Protein AF-0000000083136291 (afdb_homodimer)

Solvent-accessible surface area (backbone atoms only — not comparable to full-atom values): 19336 Å² total; per-residue (Å²): 135,61,45,26,33,31,38,48,99,86,67,44,69,70,80,49,70,39,42,52,67,55,24,26,60,70,43,44,40,28,47,26,18,33,36,42,35,36,46,80,54,96,92,35,55,30,31,40,26,22,22,28,13,71,84,40,89,73,65,44,58,15,29,28,58,41,30,64,44,70,32,45,53,90,56,53,59,66,59,39,39,44,49,37,33,31,59,44,37,53,41,86,66,55,77,88,55,48,41,81,49,48,71,39,75,43,80,47,45,49,72,54,95,90,37,62,38,21,45,28,36,41,33,40,33,27,39,33,65,62,95,75,64,81,87,72,50,44,57,30,59,84,54,31,64,48,72,48,78,39,51,43,64,61,53,48,49,50,39,44,48,33,64,64,43,41,65,47,58,65,55,55,53,52,38,52,52,50,39,51,64,71,74,101,134,60,43,26,32,32,38,47,98,86,66,43,68,70,81,49,70,40,43,52,66,54,25,26,59,69,42,43,41,27,48,27,18,34,36,42,36,34,47,78,54,95,92,36,54,29,32,39,26,22,22,28,14,70,84,40,90,72,64,45,59,14,27,29,58,40,31,64,43,72,32,45,52,90,58,53,59,67,59,39,39,44,49,37,33,30,60,44,36,52,41,85,68,55,77,88,54,48,41,82,49,48,70,40,76,44,79,50,46,48,72,54,95,89,36,64,38,22,45,30,35,40,34,39,33,28,38,32,65,63,94,75,64,80,89,72,50,44,59,30,58,87,56,31,65,46,72,47,78,39,52,42,65,61,53,48,49,51,38,44,48,33,65,63,43,41,65,47,57,66,56,56,52,52,37,50,52,49,38,51,65,72,74,100

Radius of gyration: 23.15 Å; Cα contacts (8 Å, |Δi|>4): 803; chains: 2; bounding box: 46×63×49 Å

Structure (mmCIF, N/CA/C/O backbone):
data_AF-0000000083136291-model_v1
#
loop_
_entity.id
_entity.type
_entity.pdbx_description
1 polymer 'Putative Nudix hydrolase YfcD'
#
loop_
_atom_site.group_PDB
_atom_site.id
_atom_site.type_symbol
_atom_site.label_atom_id
_atom_site.label_alt_id
_atom_site.label_comp_id
_atom_site.label_asym_id
_atom_site.label_entity_id
_atom_site.label_seq_id
_atom_site.pdbx_PDB_ins_code
_atom_site.Cartn_x
_atom_site.Cartn_y
_atom_site.Cartn_z
_atom_site.occupancy
_atom_site.B_iso_or_equiv
_atom_site.auth_seq_id
_atom_site.auth_comp_id
_atom_site.auth_asym_id
_atom_site.auth_atom_id
_atom_site.pdbx_PDB_model_num
ATOM 1 N N . MET A 1 1 ? 13.406 27.328 -4.598 1 79.38 1 MET A N 1
ATOM 2 C CA . MET A 1 1 ? 14 26.031 -4.273 1 79.38 1 MET A CA 1
ATOM 3 C C . MET A 1 1 ? 13.812 25.703 -2.797 1 79.38 1 MET A C 1
ATOM 5 O O . MET A 1 1 ? 14.078 26.531 -1.93 1 79.38 1 MET A O 1
ATOM 9 N N . GLU A 1 2 ? 13.078 24.641 -2.457 1 92 2 GLU A N 1
ATOM 10 C CA . GLU A 1 2 ? 12.828 24.266 -1.067 1 92 2 GLU A CA 1
ATOM 11 C C . GLU A 1 2 ? 14.047 23.594 -0.444 1 92 2 GLU A C 1
ATOM 13 O O . GLU A 1 2 ? 14.68 22.75 -1.071 1 92 2 GLU A O 1
ATOM 18 N N . ILE A 1 3 ? 14.438 24.109 0.763 1 97.12 3 ILE A N 1
ATOM 19 C CA . ILE A 1 3 ? 15.555 23.562 1.534 1 97.12 3 ILE A CA 1
ATOM 20 C C . ILE A 1 3 ? 15.031 22.953 2.832 1 97.12 3 ILE A C 1
ATOM 22 O O . ILE A 1 3 ? 14.18 23.547 3.504 1 97.12 3 ILE A O 1
ATOM 26 N N . PHE A 1 4 ? 15.57 21.766 3.168 1 97.56 4 PHE A N 1
ATOM 27 C CA . PHE A 1 4 ? 15.133 21.047 4.355 1 97.56 4 PHE A CA 1
ATOM 28 C C . PHE A 1 4 ? 16.297 20.828 5.316 1 97.56 4 PHE A C 1
ATOM 30 O O . PHE A 1 4 ? 17.453 20.734 4.895 1 97.56 4 PHE A O 1
ATOM 37 N N . ASP A 1 5 ? 16.016 20.719 6.574 1 97.75 5 ASP A N 1
ATOM 38 C CA . ASP A 1 5 ? 16.984 20.219 7.531 1 97.75 5 ASP A CA 1
ATOM 39 C C . ASP A 1 5 ? 17.141 18.703 7.398 1 97.75 5 ASP A C 1
ATOM 41 O O . ASP A 1 5 ? 16.141 17.969 7.348 1 97.75 5 ASP A O 1
ATOM 45 N N . VAL A 1 6 ? 18.375 18.234 7.332 1 97.06 6 VAL A N 1
ATOM 46 C CA . VAL A 1 6 ? 18.641 16.812 7.504 1 97.06 6 VAL A CA 1
ATOM 47 C C . VAL A 1 6 ? 18.469 16.438 8.969 1 97.06 6 VAL A C 1
ATOM 49 O O . VAL A 1 6 ? 18.938 17.141 9.867 1 97.06 6 VAL A O 1
ATOM 52 N N . ILE A 1 7 ? 17.812 15.359 9.227 1 96.25 7 ILE A N 1
ATOM 53 C CA . ILE A 1 7 ? 17.547 15.055 10.625 1 96.25 7 ILE A CA 1
ATOM 54 C C . ILE A 1 7 ? 18.234 13.75 11.008 1 96.25 7 ILE A C 1
ATOM 56 O O . ILE A 1 7 ? 18.578 12.938 10.141 1 96.25 7 ILE A O 1
ATOM 60 N N . ASP A 1 8 ? 18.438 13.555 12.32 1 92.94 8 ASP A N 1
ATOM 61 C CA . ASP A 1 8 ? 19 12.312 12.828 1 92.94 8 ASP A CA 1
ATOM 62 C C . ASP A 1 8 ? 17.906 11.305 13.172 1 92.94 8 ASP A C 1
ATOM 64 O O . ASP A 1 8 ? 16.734 11.523 12.859 1 92.94 8 ASP A O 1
ATOM 68 N N . LYS A 1 9 ? 18.266 10.203 13.773 1 86.88 9 LYS A N 1
ATOM 69 C CA . LYS A 1 9 ? 17.344 9.094 14.031 1 86.88 9 LYS A CA 1
ATOM 70 C C . LYS A 1 9 ? 16.266 9.5 15.023 1 86.88 9 LYS A C 1
ATOM 72 O O . LYS A 1 9 ? 15.188 8.891 15.062 1 86.88 9 LYS A O 1
ATOM 77 N N . ASP A 1 10 ? 16.547 10.586 15.789 1 84.88 10 ASP A N 1
ATOM 78 C CA . ASP A 1 10 ? 15.594 11.055 16.797 1 84.88 10 ASP A CA 1
ATOM 79 C C . ASP A 1 10 ? 14.734 12.195 16.25 1 84.88 10 ASP A C 1
ATOM 81 O O . ASP A 1 10 ? 13.898 12.75 16.969 1 84.88 10 ASP A O 1
ATOM 85 N N . GLY A 1 11 ? 14.953 12.602 15.023 1 90.81 11 GLY A N 1
ATOM 86 C CA . GLY A 1 11 ? 14.148 13.633 14.391 1 90.81 11 GLY A CA 1
ATOM 87 C C . GLY A 1 11 ? 14.688 15.031 14.594 1 90.81 11 GLY A C 1
ATOM 88 O O . GLY A 1 11 ? 14.039 16.016 14.242 1 90.81 11 GLY A O 1
ATOM 89 N N . ASN A 1 12 ? 15.844 15.086 15.117 1 94.31 12 ASN A N 1
ATOM 90 C CA . ASN A 1 12 ? 16.453 16.391 15.367 1 94.31 12 ASN A CA 1
ATOM 91 C C . ASN A 1 12 ? 17.328 16.828 14.195 1 94.31 12 ASN A C 1
ATOM 93 O O . ASN A 1 12 ? 18.047 16.016 13.609 1 94.31 12 ASN A O 1
ATOM 97 N N . PRO A 1 13 ? 17.25 18.141 13.898 1 96.5 13 PRO A N 1
ATOM 98 C CA . PRO A 1 13 ? 18.156 18.625 12.859 1 96.5 13 PRO A CA 1
ATOM 99 C C . PRO A 1 13 ? 19.641 18.391 13.203 1 96.5 13 PRO A C 1
ATOM 101 O O . PRO A 1 13 ? 20.047 18.578 14.344 1 96.5 13 PRO A O 1
ATOM 104 N N . THR A 1 14 ? 20.438 18.016 12.258 1 96.62 14 THR A N 1
ATOM 105 C CA . THR A 1 14 ? 21.844 17.719 12.445 1 96.62 14 THR A CA 1
ATOM 106 C C . THR A 1 14 ? 22.703 18.984 12.25 1 96.62 14 THR A C 1
ATOM 108 O O . THR A 1 14 ? 23.875 19 12.617 1 96.62 14 THR A O 1
ATOM 111 N N . GLY A 1 15 ? 22.109 19.953 11.68 1 96.62 15 GLY A N 1
ATOM 112 C CA . GLY A 1 15 ? 22.844 21.125 11.258 1 96.62 15 GLY A CA 1
ATOM 113 C C . GLY A 1 15 ? 23.094 21.188 9.766 1 96.62 15 GLY A C 1
ATOM 114 O O . GLY A 1 15 ? 23.406 22.234 9.219 1 96.62 15 GLY A O 1
ATOM 115 N N . GLU A 1 16 ? 22.969 20.094 9.062 1 97.5 16 GLU A N 1
ATOM 116 C CA . GLU A 1 16 ? 23.078 20.016 7.609 1 97.5 16 GLU A CA 1
ATOM 117 C C . GLU A 1 16 ? 21.734 20.266 6.93 1 97.5 16 GLU A C 1
ATOM 119 O O . GLU A 1 16 ? 20.688 20.016 7.52 1 97.5 16 GLU A O 1
ATOM 124 N N . THR A 1 17 ? 21.812 20.828 5.75 1 97.69 17 THR A N 1
ATOM 125 C CA . THR A 1 17 ? 20.609 21.078 4.961 1 97.69 17 THR A CA 1
ATOM 126 C C . THR A 1 17 ? 20.719 20.391 3.598 1 97.69 17 THR A C 1
ATOM 128 O O . THR A 1 17 ? 21.797 19.953 3.201 1 97.69 17 THR A O 1
ATOM 131 N N . VAL A 1 18 ? 19.594 20.234 2.967 1 97.25 18 VAL A N 1
ATOM 132 C CA . VAL A 1 18 ? 19.516 19.562 1.669 1 97.25 18 VAL A CA 1
ATOM 133 C C . VAL A 1 18 ? 18.375 20.172 0.85 1 97.25 18 VAL A C 1
ATOM 135 O O . VAL A 1 18 ? 17.375 20.625 1.409 1 97.25 18 VAL A O 1
ATOM 138 N N . THR A 1 19 ? 18.594 20.203 -0.451 1 96.62 19 THR A N 1
ATOM 139 C CA . THR A 1 19 ? 17.5 20.641 -1.305 1 96.62 19 THR A CA 1
ATOM 140 C C . THR A 1 19 ? 16.406 19.578 -1.376 1 96.62 19 THR A C 1
ATOM 142 O O . THR A 1 19 ? 16.656 18.406 -1.119 1 96.62 19 THR A O 1
ATOM 145 N N . ARG A 1 20 ? 15.188 20.016 -1.684 1 93.75 20 ARG A N 1
ATOM 146 C CA . ARG A 1 20 ? 14.07 19.094 -1.881 1 93.75 20 ARG A CA 1
ATOM 147 C C . ARG A 1 20 ? 14.43 18.016 -2.891 1 93.75 20 ARG A C 1
ATOM 149 O O . ARG A 1 20 ? 14.195 16.828 -2.646 1 93.75 20 ARG A O 1
ATOM 156 N N . GLU A 1 21 ? 14.977 18.391 -3.965 1 91.81 21 GLU A N 1
ATOM 157 C CA . GLU A 1 21 ? 15.336 17.453 -5.027 1 91.81 21 GLU A CA 1
ATOM 158 C C . GLU A 1 21 ? 16.344 16.406 -4.527 1 91.81 21 GLU A C 1
ATOM 160 O O . GLU A 1 21 ? 16.156 15.211 -4.75 1 91.81 21 GLU A O 1
ATOM 165 N N . GLN A 1 22 ? 17.344 16.875 -3.867 1 93.25 22 GLN A N 1
ATOM 166 C CA . GLN A 1 22 ? 18.359 15.969 -3.357 1 93.25 22 GLN A CA 1
ATOM 167 C C . GLN A 1 22 ? 17.797 15.039 -2.283 1 93.25 22 GLN A C 1
ATOM 169 O O . GLN A 1 22 ? 18.156 13.859 -2.225 1 93.25 22 GLN A O 1
ATOM 174 N N . ALA A 1 23 ? 16.984 15.633 -1.391 1 93.81 23 ALA A N 1
ATOM 175 C CA . ALA A 1 23 ? 16.375 14.828 -0.339 1 93.81 23 ALA A CA 1
ATOM 176 C C . ALA A 1 23 ? 15.625 13.633 -0.928 1 93.81 23 ALA A C 1
ATOM 178 O O . ALA A 1 23 ? 15.789 12.5 -0.471 1 93.81 23 ALA A O 1
ATOM 179 N N . HIS A 1 24 ? 14.859 13.828 -2.027 1 89.88 24 HIS A N 1
ATOM 180 C CA . HIS A 1 24 ? 13.992 12.797 -2.59 1 89.88 24 HIS A CA 1
ATOM 181 C C . HIS A 1 24 ? 14.758 11.898 -3.551 1 89.88 24 HIS A C 1
ATOM 183 O O . HIS A 1 24 ? 14.383 10.734 -3.756 1 89.88 24 HIS A O 1
ATOM 189 N N . THR A 1 25 ? 15.852 12.352 -4.121 1 86 25 THR A N 1
ATOM 190 C CA . THR A 1 25 ? 16.688 11.531 -4.992 1 86 25 THR A CA 1
ATOM 191 C C . THR A 1 25 ? 17.547 10.578 -4.172 1 86 25 THR A C 1
ATOM 193 O O . THR A 1 25 ? 17.719 9.414 -4.539 1 86 25 THR A O 1
ATOM 196 N N . GLU A 1 26 ? 18.031 11.062 -3.035 1 86.25 26 GLU A N 1
ATOM 197 C CA . GLU A 1 26 ? 19 10.305 -2.264 1 86.25 26 GLU A CA 1
ATOM 198 C C . GLU A 1 26 ? 18.375 9.672 -1.028 1 86.25 26 GLU A C 1
ATOM 200 O O . GLU A 1 26 ? 19.016 8.906 -0.314 1 86.25 26 GLU A O 1
ATOM 205 N N . GLY A 1 27 ? 17.188 10.023 -0.761 1 88.44 27 GLY A N 1
ATOM 206 C CA . GLY A 1 27 ? 16.5 9.453 0.389 1 88.44 27 GLY A CA 1
ATOM 207 C C . GLY A 1 27 ? 17 10 1.712 1 88.44 27 GLY A C 1
ATOM 208 O O . GLY A 1 27 ? 17.25 9.242 2.646 1 88.44 27 GLY A O 1
ATOM 209 N N . ILE A 1 28 ? 17.156 11.266 1.771 1 91.56 28 ILE A N 1
ATOM 210 C CA . ILE A 1 28 ? 17.672 11.898 2.982 1 91.56 28 ILE A CA 1
ATOM 211 C C . ILE A 1 28 ? 16.5 12.25 3.904 1 91.56 28 ILE A C 1
ATOM 213 O O . ILE A 1 28 ? 15.57 12.953 3.5 1 91.56 28 ILE A O 1
ATOM 217 N N . PRO A 1 29 ? 16.578 11.781 5.09 1 93.81 29 PRO A N 1
ATOM 218 C CA . PRO A 1 29 ? 15.477 12.016 6.02 1 93.81 29 PRO A CA 1
ATOM 219 C C . PRO A 1 29 ? 15.281 13.492 6.336 1 93.81 29 PRO A C 1
ATOM 221 O O . PRO A 1 29 ? 16.25 14.227 6.527 1 93.81 29 PRO A O 1
ATOM 224 N N . HIS A 1 30 ? 14.016 13.914 6.352 1 97.19 30 HIS A N 1
ATOM 225 C CA . HIS A 1 30 ? 13.617 15.281 6.672 1 97.19 30 HIS A CA 1
ATOM 226 C C . HIS A 1 30 ? 12.258 15.32 7.352 1 97.19 30 HIS A C 1
ATOM 228 O O . HIS A 1 30 ? 11.617 14.273 7.523 1 97.19 30 HIS A O 1
ATOM 234 N N . ARG A 1 31 ? 11.836 16.531 7.738 1 97.62 31 ARG A N 1
ATOM 235 C CA . ARG A 1 31 ? 10.648 16.625 8.57 1 97.62 31 ARG A CA 1
ATOM 236 C C . ARG A 1 31 ? 9.461 17.156 7.77 1 97.62 31 ARG A C 1
ATOM 238 O O . ARG A 1 31 ? 9.633 17.953 6.852 1 97.62 31 ARG A O 1
ATOM 245 N N . THR A 1 32 ? 8.297 16.688 8.117 1 97.62 32 THR A N 1
ATOM 246 C CA . THR A 1 32 ? 7.031 17.203 7.602 1 97.62 32 THR A CA 1
ATOM 247 C C . THR A 1 32 ? 6.051 17.469 8.742 1 97.62 32 THR A C 1
ATOM 249 O O . THR A 1 32 ? 6.207 16.922 9.836 1 97.62 32 THR A O 1
ATOM 252 N N . ALA A 1 33 ? 5.16 18.344 8.508 1 98.12 33 ALA A N 1
ATOM 253 C CA . ALA A 1 33 ? 4.047 18.609 9.422 1 98.12 33 ALA A CA 1
ATOM 254 C C . ALA A 1 33 ? 2.734 18.078 8.852 1 98.12 33 ALA A C 1
ATOM 256 O O . ALA A 1 33 ? 2.402 18.328 7.695 1 98.12 33 ALA A O 1
ATOM 257 N N . HIS A 1 34 ? 2.035 17.281 9.617 1 98.62 34 HIS A N 1
ATOM 258 C CA . HIS A 1 34 ? 0.735 16.719 9.273 1 98.62 34 HIS A CA 1
ATOM 259 C C . HIS A 1 34 ? -0.349 17.203 10.227 1 98.62 34 HIS A C 1
ATOM 261 O O . HIS A 1 34 ? -0.297 16.922 11.43 1 98.62 34 HIS A O 1
ATOM 267 N N . ILE A 1 35 ? -1.277 17.922 9.719 1 98.75 35 ILE A N 1
ATOM 268 C CA . ILE A 1 35 ? -2.379 18.406 10.539 1 98.75 35 ILE A CA 1
ATOM 269 C C . ILE A 1 35 ? -3.633 17.578 10.273 1 98.75 35 ILE A C 1
ATOM 271 O O . ILE A 1 35 ? -4 17.359 9.117 1 98.75 35 ILE A O 1
ATOM 275 N N . TRP A 1 36 ? -4.211 17.078 11.258 1 98.75 36 TRP A N 1
ATOM 276 C CA . TRP A 1 36 ? -5.453 16.312 11.203 1 98.75 36 TRP A CA 1
ATOM 277 C C . TRP A 1 36 ? -6.613 17.109 11.789 1 98.75 36 TRP A C 1
ATOM 279 O O . TRP A 1 36 ? -6.598 17.453 12.977 1 98.75 36 TRP A O 1
ATOM 289 N N . ILE A 1 37 ? -7.598 17.453 10.984 1 98.69 37 ILE A N 1
ATOM 290 C CA . ILE A 1 37 ? -8.766 18.203 11.406 1 98.69 37 ILE A CA 1
ATOM 291 C C . ILE A 1 37 ? -9.883 17.25 11.82 1 98.69 37 ILE A C 1
ATOM 293 O O . ILE A 1 37 ? -10.352 16.438 11.016 1 98.69 37 ILE A O 1
ATOM 297 N N . LEU A 1 38 ? -10.289 17.375 13.039 1 98.44 38 LEU A N 1
ATOM 298 C CA . LEU A 1 38 ? -11.258 16.438 13.609 1 98.44 38 LEU A CA 1
ATOM 299 C C . LEU A 1 38 ? -12.508 17.172 14.07 1 98.44 38 LEU A C 1
ATOM 301 O O . LEU A 1 38 ? -12.453 18.359 14.406 1 98.44 38 LEU A O 1
ATOM 305 N N . ARG A 1 39 ? -13.602 16.453 14.047 1 97.69 39 ARG A N 1
ATOM 306 C CA . ARG A 1 39 ? -14.836 16.922 14.672 1 97.69 39 ARG A CA 1
ATOM 307 C C . ARG A 1 39 ? -15.625 15.75 15.258 1 97.69 39 ARG A C 1
ATOM 309 O O . ARG A 1 39 ? -15.406 14.594 14.883 1 97.69 39 ARG A O 1
ATOM 316 N N . GLU A 1 40 ? -16.406 16.109 16.203 1 95.88 40 GLU A N 1
ATOM 317 C CA . GLU A 1 40 ? -17.359 15.125 16.719 1 95.88 40 GLU A CA 1
ATOM 318 C C . GLU A 1 40 ? -18.75 15.328 16.125 1 95.88 40 GLU A C 1
ATOM 320 O O . GLU A 1 40 ? -19.266 16.453 16.109 1 95.88 40 GLU A O 1
ATOM 325 N N . LYS A 1 41 ? -19.297 14.258 15.555 1 93.81 41 LYS A N 1
ATOM 326 C CA . LYS A 1 41 ? -20.641 14.281 15 1 93.81 41 LYS A CA 1
ATOM 327 C C . LYS A 1 41 ? -21.375 12.984 15.305 1 93.81 41 LYS A C 1
ATOM 329 O O . LYS A 1 41 ? -20.906 11.898 14.977 1 93.81 41 LYS A O 1
ATOM 334 N N . GLU A 1 42 ? -22.562 13.125 15.977 1 93.62 42 GLU A N 1
ATOM 335 C CA . GLU A 1 42 ? -23.422 11.984 16.297 1 93.62 42 GLU A CA 1
ATOM 336 C C . GLU A 1 42 ? -22.641 10.906 17.047 1 93.62 42 GLU A C 1
ATOM 338 O O . GLU A 1 42 ? -22.734 9.719 16.703 1 93.62 42 GLU A O 1
ATOM 343 N N . GLY A 1 43 ? -21.781 11.359 17.922 1 92.75 43 GLY A N 1
ATOM 344 C CA . GLY A 1 43 ? -21.094 10.445 18.812 1 92.75 43 GLY A CA 1
ATOM 345 C C . GLY A 1 43 ? -19.891 9.781 18.172 1 92.75 43 GLY A C 1
ATOM 346 O O . GLY A 1 43 ? -19.297 8.875 18.75 1 92.75 43 GLY A O 1
ATOM 347 N N . ARG A 1 44 ? -19.547 10.203 16.969 1 94.75 44 ARG A N 1
ATOM 348 C CA . ARG A 1 44 ? -18.375 9.648 16.281 1 94.75 44 ARG A CA 1
ATOM 349 C C . ARG A 1 44 ? -17.375 10.742 15.93 1 94.75 44 ARG A C 1
ATOM 351 O O . ARG A 1 44 ? -17.75 11.898 15.711 1 94.75 44 ARG A O 1
ATOM 358 N N . VAL A 1 45 ? -16.172 10.359 15.977 1 97.56 45 VAL A N 1
ATOM 359 C CA . VAL A 1 45 ? -15.133 11.281 15.547 1 97.56 45 VAL A CA 1
ATOM 360 C C . VAL A 1 45 ? -14.969 11.203 14.023 1 97.56 45 VAL A C 1
ATOM 362 O O . VAL A 1 45 ? -14.844 10.109 13.469 1 97.56 45 VAL A O 1
ATOM 365 N N . GLN A 1 46 ? -15.07 12.344 13.422 1 97.88 46 GLN A N 1
ATOM 366 C CA . GLN A 1 46 ? -14.844 12.438 11.984 1 97.88 46 GLN A CA 1
ATOM 367 C C . GLN A 1 46 ? -13.555 13.203 11.68 1 97.88 46 GLN A C 1
ATOM 369 O O . GLN A 1 46 ? -13.125 14.047 12.469 1 97.88 46 GLN A O 1
ATOM 374 N N . VAL A 1 47 ? -12.945 12.875 10.609 1 98.38 47 VAL A N 1
ATOM 375 C CA . VAL A 1 47 ? -11.719 13.531 10.148 1 98.38 47 VAL A CA 1
ATOM 376 C C . VAL A 1 47 ? -11.945 14.141 8.766 1 98.38 47 VAL A C 1
ATOM 378 O O . VAL A 1 47 ? -12.594 13.531 7.914 1 98.38 47 VAL A O 1
ATOM 381 N N . LEU A 1 48 ? -11.516 15.359 8.617 1 98.44 48 LEU A N 1
ATOM 382 C CA . LEU A 1 48 ? -11.555 16.016 7.316 1 98.44 48 LEU A CA 1
ATOM 383 C C . LEU A 1 48 ? -10.328 15.648 6.484 1 98.44 48 LEU A C 1
ATOM 385 O O . LEU A 1 48 ? -9.203 16.016 6.836 1 98.44 48 LEU A O 1
ATOM 389 N N . LEU A 1 49 ? -10.539 14.93 5.418 1 98.06 49 LEU A N 1
ATOM 390 C CA . LEU A 1 49 ? -9.43 14.57 4.547 1 98.06 49 LEU A CA 1
ATOM 391 C C . LEU A 1 49 ? -9.453 15.383 3.26 1 98.06 49 LEU A C 1
ATOM 393 O O . LEU A 1 49 ? -10.523 15.828 2.826 1 98.06 49 LEU A O 1
ATOM 397 N N . GLN A 1 50 ? -8.297 15.641 2.787 1 97.62 50 GLN A N 1
ATOM 398 C CA . GLN A 1 50 ? -8.203 16.391 1.541 1 97.62 50 GLN A CA 1
ATOM 399 C C . GLN A 1 50 ? -8.008 15.453 0.349 1 97.62 50 GLN A C 1
ATOM 401 O O . GLN A 1 50 ? -7.262 14.477 0.434 1 97.62 50 GLN A O 1
ATOM 406 N N . LYS A 1 51 ? -8.758 15.688 -0.699 1 95.94 51 LYS A N 1
ATOM 407 C CA . LYS A 1 51 ? -8.562 14.992 -1.966 1 95.94 51 LYS A CA 1
ATOM 408 C C . LYS A 1 51 ? -7.453 15.641 -2.787 1 95.94 51 LYS A C 1
ATOM 410 O O . LYS A 1 51 ? -7.539 16.828 -3.115 1 95.94 51 LYS A O 1
ATOM 415 N N . ARG A 1 52 ? -6.398 14.906 -3.078 1 94.88 52 ARG A N 1
ATOM 416 C CA . ARG A 1 52 ? -5.273 15.422 -3.852 1 94.88 52 ARG A CA 1
ATOM 417 C C . ARG A 1 52 ? -5.707 15.789 -5.266 1 94.88 52 ARG A C 1
ATOM 419 O O . ARG A 1 52 ? -6.48 15.062 -5.895 1 94.88 52 ARG A O 1
ATOM 426 N N . ALA A 1 53 ? -5.18 16.906 -5.727 1 93.44 53 ALA A N 1
ATOM 427 C CA . ALA A 1 53 ? -5.48 17.328 -7.09 1 93.44 53 ALA A CA 1
ATOM 428 C C . ALA A 1 53 ? -5.008 16.281 -8.102 1 93.44 53 ALA A C 1
ATOM 430 O O . ALA A 1 53 ? -4.043 15.562 -7.852 1 93.44 53 ALA A O 1
ATOM 431 N N . MET A 1 54 ? -5.633 16.219 -9.258 1 90.19 54 MET A N 1
ATOM 432 C CA . MET A 1 54 ? -5.375 15.195 -10.273 1 90.19 54 MET A CA 1
ATOM 433 C C . MET A 1 54 ? -4.008 15.398 -10.914 1 90.19 54 MET A C 1
ATOM 435 O O . MET A 1 54 ? -3.43 14.461 -11.461 1 90.19 54 MET A O 1
ATOM 439 N N . ASN A 1 55 ? -3.471 16.547 -10.82 1 87.94 55 ASN A N 1
ATOM 440 C CA . ASN A 1 55 ? -2.205 16.859 -11.477 1 87.94 55 ASN A CA 1
ATOM 441 C C . ASN A 1 55 ? -1.013 16.516 -10.594 1 87.94 55 ASN A C 1
ATOM 443 O O . ASN A 1 55 ? 0.138 16.672 -11 1 87.94 55 ASN A O 1
ATOM 447 N N . LYS A 1 56 ? -1.299 16.078 -9.438 1 86.06 56 LYS A N 1
ATOM 448 C CA . LYS A 1 56 ? -0.212 15.672 -8.547 1 86.06 56 LYS A CA 1
ATOM 449 C C . LYS A 1 56 ? 0.484 14.422 -9.078 1 86.06 56 LYS A C 1
ATOM 451 O O . LYS A 1 56 ? -0.158 13.555 -9.672 1 86.06 56 LYS A O 1
ATOM 456 N N . ASP A 1 57 ? 1.74 14.32 -8.812 1 76 57 ASP A N 1
ATOM 457 C CA . ASP A 1 57 ? 2.523 13.18 -9.273 1 76 57 ASP A CA 1
ATOM 458 C C . ASP A 1 57 ? 2.203 11.93 -8.453 1 76 57 ASP A C 1
ATOM 460 O O . ASP A 1 57 ? 2.092 10.836 -9.008 1 76 57 ASP A O 1
ATOM 464 N N . SER A 1 58 ? 2.033 12.234 -7.203 1 76.56 58 SER A N 1
ATOM 465 C CA . SER A 1 58 ? 1.813 11.102 -6.312 1 76.56 58 SER A CA 1
ATOM 466 C C . SER A 1 58 ? 0.361 11.031 -5.855 1 76.56 58 SER A C 1
ATOM 468 O O . SER A 1 58 ? -0.184 12.016 -5.348 1 76.56 58 SER A O 1
ATOM 470 N N . PHE A 1 59 ? -0.33 9.93 -6.129 1 85.25 59 PHE A N 1
ATOM 471 C CA . PHE A 1 59 ? -1.648 9.555 -5.637 1 85.25 59 PHE A CA 1
ATOM 472 C C . PHE A 1 59 ? -2.693 10.586 -6.027 1 85.25 59 PHE A C 1
ATOM 474 O O . PHE A 1 59 ? -3.449 11.07 -5.18 1 85.25 59 PHE A O 1
ATOM 481 N N . PRO A 1 60 ? -2.734 10.945 -7.266 1 88.69 60 PRO A N 1
ATOM 482 C CA . PRO A 1 60 ? -3.74 11.914 -7.695 1 88.69 60 PRO A CA 1
ATOM 483 C C . PRO A 1 60 ? -5.168 11.445 -7.426 1 88.69 60 PRO A C 1
ATOM 485 O O . PRO A 1 60 ? -5.484 10.273 -7.625 1 88.69 60 PRO A O 1
ATOM 488 N N . GLY A 1 61 ? -5.98 12.305 -6.84 1 92.38 61 GLY A N 1
ATOM 489 C CA . GLY A 1 61 ? -7.398 12.023 -6.664 1 92.38 61 GLY A CA 1
ATOM 490 C C . GLY A 1 61 ? -7.695 11.219 -5.414 1 92.38 61 GLY A C 1
ATOM 491 O O . GLY A 1 61 ? -8.844 10.859 -5.156 1 92.38 61 GLY A O 1
ATOM 492 N N . MET A 1 62 ? -6.711 10.906 -4.66 1 93.25 62 MET A N 1
ATOM 493 C CA . MET A 1 62 ? -6.914 10.133 -3.438 1 93.25 62 MET A CA 1
ATOM 494 C C . MET A 1 62 ? -7.004 11.047 -2.221 1 93.25 62 MET A C 1
ATOM 496 O O . MET A 1 62 ? -6.508 12.172 -2.246 1 93.25 62 MET A O 1
ATOM 500 N N . PHE A 1 63 ? -7.629 10.539 -1.195 1 95.62 63 PHE A N 1
ATOM 501 C CA . PHE A 1 63 ? -7.77 11.297 0.042 1 95.62 63 PHE A CA 1
ATOM 502 C C . PHE A 1 63 ? -6.539 11.125 0.926 1 95.62 63 PHE A C 1
ATOM 504 O O . PHE A 1 63 ? -6.125 10 1.206 1 95.62 63 PHE A O 1
ATOM 511 N N . ASP A 1 64 ? -6.008 12.211 1.291 1 96.5 64 ASP A N 1
ATOM 512 C CA . ASP A 1 64 ? -4.816 12.305 2.131 1 96.5 64 ASP A CA 1
ATOM 513 C C . ASP A 1 64 ? -5.133 13 3.455 1 96.5 64 ASP A C 1
ATOM 515 O O . ASP A 1 64 ? -6.293 13.297 3.742 1 96.5 64 ASP A O 1
ATOM 519 N N . THR A 1 65 ? -4.074 13.117 4.324 1 96.94 65 THR A N 1
ATOM 520 C CA . THR A 1 65 ? -4.203 13.867 5.566 1 96.94 65 THR A CA 1
ATOM 521 C C . THR A 1 65 ? -4.859 15.219 5.32 1 96.94 65 THR A C 1
ATOM 523 O O . THR A 1 65 ? -4.805 15.75 4.207 1 96.94 65 THR A O 1
ATOM 526 N N . SER A 1 66 ? -5.461 15.805 6.348 1 98.19 66 SER A N 1
ATOM 527 C CA . SER A 1 66 ? -6.18 17.062 6.223 1 98.19 66 SER A CA 1
ATOM 528 C C . SER A 1 66 ? -5.309 18.141 5.582 1 98.19 66 SER A C 1
ATOM 530 O O . SER A 1 66 ? -5.762 18.875 4.699 1 98.19 66 SER A O 1
ATOM 532 N N . SER A 1 67 ? -4.18 18.266 6.016 1 97.81 67 SER A N 1
ATOM 533 C CA . SER A 1 67 ? -3.154 19.172 5.52 1 97.81 67 SER A CA 1
ATOM 534 C C . SER A 1 67 ? -1.757 18.703 5.898 1 97.81 67 SER A C 1
ATOM 536 O O . SER A 1 67 ? -1.545 18.203 7.008 1 97.81 67 SER A O 1
ATOM 538 N N . ALA A 1 68 ? -0.926 18.719 4.934 1 97.31 68 ALA A N 1
ATOM 539 C CA . ALA A 1 68 ? 0.447 18.312 5.223 1 97.31 68 ALA A CA 1
ATOM 540 C C . ALA A 1 68 ? 1.439 19.078 4.344 1 97.31 68 ALA A C 1
ATOM 542 O O . ALA A 1 68 ? 1.089 19.531 3.256 1 97.31 68 ALA A O 1
ATOM 543 N N . GLY A 1 69 ? 2.686 19.156 4.855 1 96.12 69 GLY A N 1
ATOM 544 C CA . GLY A 1 69 ? 3.736 19.797 4.07 1 96.12 69 GLY A CA 1
ATOM 545 C C . GLY A 1 69 ? 5.113 19.656 4.691 1 96.12 69 GLY A C 1
ATOM 546 O O . GLY A 1 69 ? 5.238 19.25 5.852 1 96.12 69 GLY A O 1
ATOM 547 N N . HIS A 1 70 ? 6.012 19.984 3.889 1 96.56 70 HIS A N 1
ATOM 548 C CA . HIS A 1 70 ? 7.398 19.891 4.336 1 96.56 70 HIS A CA 1
ATOM 549 C C . HIS A 1 70 ? 7.742 21.047 5.285 1 96.56 70 HIS A C 1
ATOM 551 O O . HIS A 1 70 ? 7.207 22.141 5.148 1 96.56 70 HIS A O 1
ATOM 557 N N . ILE A 1 71 ? 8.625 20.734 6.176 1 97.19 71 ILE A N 1
ATOM 558 C CA . ILE A 1 71 ? 9.172 21.75 7.07 1 97.19 71 ILE A CA 1
ATOM 559 C C . ILE A 1 71 ? 10.461 22.328 6.48 1 97.19 71 ILE A C 1
ATOM 561 O O . ILE A 1 71 ? 11.414 21.578 6.219 1 97.19 71 ILE A O 1
ATOM 565 N N . GLN A 1 72 ? 10.484 23.594 6.305 1 96.38 72 GLN A N 1
ATOM 566 C CA . GLN A 1 72 ? 11.656 24.25 5.734 1 96.38 72 GLN A CA 1
ATOM 567 C C . GLN A 1 72 ? 12.805 24.281 6.73 1 96.38 72 GLN A C 1
ATOM 569 O O . GLN A 1 72 ? 12.586 24.234 7.941 1 96.38 72 GLN A O 1
ATOM 574 N N . ALA A 1 73 ? 13.953 24.391 6.117 1 97.12 73 ALA A N 1
ATOM 575 C CA . ALA A 1 73 ? 15.141 24.453 6.969 1 97.12 73 ALA A CA 1
ATOM 576 C C . ALA A 1 73 ? 15.031 25.594 7.969 1 97.12 73 ALA A C 1
ATOM 578 O O . ALA A 1 73 ? 14.695 26.719 7.598 1 97.12 73 ALA A O 1
ATOM 579 N N . GLY A 1 74 ? 15.289 25.266 9.219 1 96.19 74 GLY A N 1
ATOM 580 C CA . GLY A 1 74 ? 15.281 26.297 10.25 1 96.19 74 GLY A CA 1
ATOM 581 C C . GLY A 1 74 ? 13.922 26.484 10.898 1 96.19 74 GLY A C 1
ATOM 582 O O . GLY A 1 74 ? 13.82 27.062 11.984 1 96.19 74 GLY A O 1
ATOM 583 N N . ASP A 1 75 ? 12.844 26.016 10.266 1 96.06 75 ASP A N 1
ATOM 584 C CA . ASP A 1 75 ? 11.5 26.203 10.805 1 96.06 75 ASP A CA 1
ATOM 585 C C . ASP A 1 75 ? 11.18 25.156 11.875 1 96.06 75 ASP A C 1
ATOM 587 O O . ASP A 1 75 ? 11.734 24.062 11.859 1 96.06 75 ASP A O 1
ATOM 591 N N . GLU A 1 76 ? 10.344 25.594 12.789 1 96.19 76 GLU A N 1
ATOM 592 C CA . GLU A 1 76 ? 9.773 24.641 13.742 1 96.19 76 GLU A CA 1
ATOM 593 C C . GLU A 1 76 ? 8.531 23.969 13.164 1 96.19 76 GLU A C 1
ATOM 595 O O . GLU A 1 76 ? 7.816 24.547 12.352 1 96.19 76 GLU A O 1
ATOM 600 N N . PRO A 1 77 ? 8.25 22.75 13.578 1 97.5 77 PRO A N 1
ATOM 601 C CA . PRO A 1 77 ? 7.105 22 13.047 1 97.5 77 PRO A CA 1
ATOM 602 C C . PRO A 1 77 ? 5.785 22.75 13.195 1 97.5 77 PRO A C 1
ATOM 604 O O . PRO A 1 77 ? 4.98 22.781 12.266 1 97.5 77 PRO A O 1
ATOM 607 N N . LEU A 1 78 ? 5.613 23.406 14.305 1 98.12 78 LEU A N 1
ATOM 608 C CA . LEU A 1 78 ? 4.363 24.109 14.562 1 98.12 78 LEU A CA 1
ATOM 609 C C . LEU A 1 78 ? 4.172 25.25 13.57 1 98.12 78 LEU A C 1
ATOM 611 O O . LEU A 1 78 ? 3.072 25.453 13.047 1 98.12 78 LEU A O 1
ATOM 615 N N . GLU A 1 79 ? 5.195 25.953 13.305 1 97.25 79 GLU A N 1
ATOM 616 C CA . GLU A 1 79 ? 5.137 27.062 12.367 1 97.25 79 GLU A CA 1
ATOM 617 C C . GLU A 1 79 ? 4.754 26.578 10.969 1 97.25 79 GLU A C 1
ATOM 619 O O . GLU A 1 79 ? 3.932 27.203 10.297 1 97.25 79 GLU A O 1
ATOM 624 N N . SER A 1 80 ? 5.379 25.562 10.594 1 97.31 80 SER A N 1
ATOM 625 C CA . SER A 1 80 ? 5.082 24.984 9.281 1 97.31 80 SER A CA 1
ATOM 626 C C . SER A 1 80 ? 3.646 24.484 9.219 1 97.31 80 SER A C 1
ATOM 628 O O . SER A 1 80 ? 2.975 24.625 8.195 1 97.31 80 SER A O 1
ATOM 630 N N . ALA A 1 81 ? 3.18 23.906 10.289 1 98.38 81 ALA A N 1
ATOM 631 C CA . ALA A 1 81 ? 1.807 23.406 10.359 1 98.38 81 ALA A CA 1
ATOM 632 C C . ALA A 1 81 ? 0.805 24.531 10.141 1 98.38 81 ALA A C 1
ATOM 634 O O . ALA A 1 81 ? -0.139 24.391 9.359 1 98.38 81 ALA A O 1
ATOM 635 N N . LEU A 1 82 ? 1.064 25.641 10.82 1 98.31 82 LEU A N 1
ATOM 636 C CA . LEU A 1 82 ? 0.185 26.797 10.703 1 98.31 82 LEU A CA 1
ATOM 637 C C . LEU A 1 82 ? 0.192 27.344 9.273 1 98.31 82 LEU A C 1
ATOM 639 O O . LEU A 1 82 ? -0.865 27.656 8.719 1 98.31 82 LEU A O 1
ATOM 643 N N . ARG A 1 83 ? 1.339 27.406 8.734 1 97.38 83 ARG A N 1
ATOM 644 C CA . ARG A 1 83 ? 1.491 27.906 7.367 1 97.38 83 ARG A CA 1
ATOM 645 C C . ARG A 1 83 ? 0.76 27 6.371 1 97.38 83 ARG A C 1
ATOM 647 O O . ARG A 1 83 ? 0.025 27.5 5.512 1 97.38 83 ARG A O 1
ATOM 654 N N . GLU A 1 84 ? 0.928 25.734 6.484 1 97.31 84 GLU A N 1
ATOM 655 C CA . GLU A 1 84 ? 0.314 24.781 5.559 1 97.31 84 GLU A CA 1
ATOM 656 C C . GLU A 1 84 ? -1.209 24.844 5.641 1 97.31 84 GLU A C 1
ATOM 658 O O . GLU A 1 84 ? -1.896 24.75 4.621 1 97.31 84 GLU A O 1
ATOM 663 N N . LEU A 1 85 ? -1.772 24.969 6.809 1 97.75 85 LEU A N 1
ATOM 664 C CA . LEU A 1 85 ? -3.215 25.094 6.988 1 97.75 85 LEU A CA 1
ATOM 665 C C . LEU A 1 85 ? -3.766 26.297 6.23 1 97.75 85 LEU A C 1
ATOM 667 O O . LEU A 1 85 ? -4.793 26.188 5.555 1 97.75 85 LEU A O 1
ATOM 671 N N . GLU A 1 86 ? -3.051 27.359 6.43 1 97.56 86 GLU A N 1
ATOM 672 C CA . GLU A 1 86 ? -3.461 28.578 5.746 1 97.56 86 GLU A CA 1
ATOM 673 C C . GLU A 1 86 ? -3.334 28.438 4.234 1 97.56 86 GLU A C 1
ATOM 675 O O . GLU A 1 86 ? -4.27 28.75 3.494 1 97.56 86 GLU A O 1
ATOM 680 N N . GLU A 1 87 ? -2.242 27.953 3.721 1 97 87 GLU A N 1
ATOM 681 C CA . GLU A 1 87 ? -1.967 27.859 2.291 1 97 87 GLU A CA 1
ATOM 682 C C . GLU A 1 87 ? -2.934 26.891 1.61 1 97 87 GLU A C 1
ATOM 684 O O . GLU A 1 87 ? -3.508 27.219 0.568 1 97 87 GLU A O 1
ATOM 689 N N . GLU A 1 88 ? -3.133 25.734 2.252 1 97.44 88 GLU A N 1
ATOM 690 C CA . GLU A 1 88 ? -3.871 24.688 1.564 1 97.44 88 GLU A CA 1
ATOM 691 C C . GLU A 1 88 ? -5.375 24.828 1.787 1 97.44 88 GLU A C 1
ATOM 693 O O . GLU A 1 88 ? -6.172 24.484 0.91 1 97.44 88 GLU A O 1
ATOM 698 N N . LEU A 1 89 ? -5.809 25.344 2.969 1 97.75 89 LEU A N 1
ATOM 699 C CA . LEU A 1 89 ? -7.219 25.25 3.326 1 97.75 89 LEU A CA 1
ATOM 700 C C . LEU A 1 89 ? -7.781 26.625 3.684 1 97.75 89 LEU A C 1
ATOM 702 O O . LEU A 1 89 ? -8.984 26.766 3.92 1 97.75 89 LEU A O 1
ATOM 706 N N . GLY A 1 90 ? -6.941 27.625 3.781 1 97.62 90 GLY A N 1
ATOM 707 C CA . GLY A 1 90 ? -7.398 28.953 4.16 1 97.62 90 GLY A CA 1
ATOM 708 C C . GLY A 1 90 ? -7.77 29.062 5.629 1 97.62 90 GLY A C 1
ATOM 709 O O . GLY A 1 90 ? -8.562 29.922 6.012 1 97.62 90 GLY A O 1
ATOM 710 N N . ILE A 1 91 ? -7.266 28.141 6.418 1 97.62 91 ILE A N 1
ATOM 711 C CA . ILE A 1 91 ? -7.562 28.156 7.848 1 97.62 91 ILE A CA 1
ATOM 712 C C . ILE A 1 91 ? -6.477 28.922 8.594 1 97.62 91 ILE A C 1
ATOM 714 O O . ILE A 1 91 ? -5.305 28.547 8.555 1 97.62 91 ILE A O 1
ATOM 718 N N . TYR A 1 92 ? -6.809 29.953 9.242 1 97.25 92 TYR A N 1
ATOM 719 C CA . TYR A 1 92 ? -5.902 30.75 10.062 1 97.25 92 TYR A CA 1
ATOM 720 C C . TYR A 1 92 ? -5.988 30.328 11.523 1 97.25 92 TYR A C 1
ATOM 722 O O . TYR A 1 92 ? -6.742 30.906 12.305 1 97.25 92 TYR A O 1
ATOM 730 N N . ALA A 1 93 ? -5.234 29.328 11.875 1 98 93 ALA A N 1
ATOM 731 C CA . ALA A 1 93 ? -5.23 28.797 13.234 1 98 93 ALA A CA 1
ATOM 732 C C . ALA A 1 93 ? -4.188 29.516 14.094 1 98 93 ALA A C 1
ATOM 734 O O . ALA A 1 93 ? -3.189 30.016 13.578 1 98 93 ALA A O 1
ATOM 735 N N . THR A 1 94 ? -4.441 29.625 15.391 1 98 94 THR A N 1
ATOM 736 C CA . THR A 1 94 ? -3.438 30.062 16.359 1 98 94 THR A CA 1
ATOM 737 C C . THR A 1 94 ? -2.637 28.875 16.875 1 98 94 THR A C 1
ATOM 739 O O . THR A 1 94 ? -3.086 27.719 16.797 1 98 94 THR A O 1
ATOM 742 N N . PRO A 1 95 ? -1.412 29.125 17.359 1 98.06 95 PRO A N 1
ATOM 743 C CA . PRO A 1 95 ? -0.59 28.031 17.891 1 98.06 95 PRO A CA 1
ATOM 744 C C . PRO A 1 95 ? -1.319 27.203 18.953 1 98.06 95 PRO A C 1
ATOM 746 O O . PRO A 1 95 ? -1.157 25.984 19 1 98.06 95 PRO A O 1
ATOM 749 N N . GLU A 1 96 ? -2.201 27.844 19.734 1 97.75 96 GLU A N 1
ATOM 750 C CA . GLU A 1 96 ? -2.881 27.172 20.844 1 97.75 96 GLU A CA 1
ATOM 751 C C . GLU A 1 96 ? -3.963 26.219 20.328 1 97.75 96 GLU A C 1
ATOM 753 O O . GLU A 1 96 ? -4.43 25.344 21.0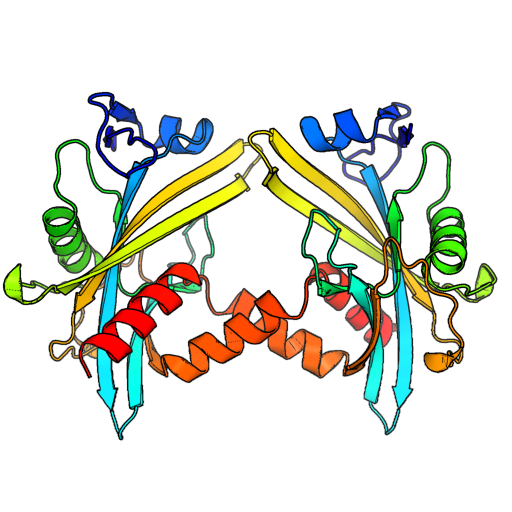62 1 97.75 96 GLU A O 1
ATOM 758 N N . GLN A 1 97 ? -4.348 26.422 19.078 1 98.25 97 GLN A N 1
ATOM 759 C CA . GLN A 1 97 ? -5.422 25.609 18.5 1 98.25 97 GLN A CA 1
ATOM 760 C C . GLN A 1 97 ? -4.883 24.328 17.875 1 98.25 97 GLN A C 1
ATOM 762 O O . GLN A 1 97 ? -5.652 23.438 17.516 1 98.25 97 GLN A O 1
ATOM 767 N N . LEU A 1 98 ? -3.584 24.266 17.703 1 98.44 98 LEU A N 1
ATOM 768 C CA . LEU A 1 98 ? -2.943 23.047 17.219 1 98.44 98 LEU A CA 1
ATOM 769 C C . LEU A 1 98 ? -2.322 22.266 18.375 1 98.44 98 LEU A C 1
ATOM 771 O O . LEU A 1 98 ? -1.503 22.797 19.125 1 98.44 98 LEU A O 1
ATOM 775 N N . HIS A 1 99 ? -2.717 20.984 18.516 1 98.38 99 HIS A N 1
ATOM 776 C CA . HIS A 1 99 ? -2.217 20.141 19.594 1 98.38 99 HIS A CA 1
ATOM 777 C C . HIS A 1 99 ? -1.289 19.062 19.047 1 98.38 99 HIS A C 1
ATOM 779 O O . HIS A 1 99 ? -1.7 18.234 18.234 1 98.38 99 HIS A O 1
ATOM 785 N N . PHE A 1 100 ? -0.087 19.047 19.578 1 98.38 100 PHE A N 1
ATOM 786 C CA . PHE A 1 100 ? 0.888 18.062 19.141 1 98.38 100 PHE A CA 1
ATOM 787 C C . PHE A 1 100 ? 0.483 16.656 19.594 1 98.38 100 PHE A C 1
ATOM 789 O O . PHE A 1 100 ? 0.234 16.438 20.781 1 98.38 100 PHE A O 1
ATOM 796 N N . ALA A 1 101 ? 0.414 15.719 18.656 1 98.19 101 ALA A N 1
ATOM 797 C CA . ALA A 1 101 ? -0.076 14.383 18.969 1 98.19 101 ALA A CA 1
ATOM 798 C C . ALA A 1 101 ? 1.06 13.359 18.953 1 98.19 101 ALA A C 1
ATOM 800 O O . ALA A 1 101 ? 0.919 12.258 19.484 1 98.19 101 ALA A O 1
ATOM 801 N N . GLY A 1 102 ? 2.133 13.664 18.297 1 97.25 102 GLY A N 1
ATOM 802 C CA . GLY A 1 102 ? 3.258 12.75 18.156 1 97.25 102 GLY A CA 1
ATOM 803 C C . GLY A 1 102 ? 3.875 12.758 16.781 1 97.25 102 GLY A C 1
ATOM 804 O O . GLY A 1 102 ? 3.648 13.688 15.992 1 97.25 102 GLY A O 1
ATOM 805 N N . THR A 1 103 ? 4.801 11.805 16.562 1 96.81 103 THR A N 1
ATOM 806 C CA . THR A 1 103 ? 5.461 11.68 15.266 1 96.81 103 THR A CA 1
ATOM 807 C C . THR A 1 103 ? 5.355 10.25 14.742 1 96.81 103 THR A C 1
ATOM 809 O O . THR A 1 103 ? 5.004 9.336 15.492 1 96.81 103 THR A O 1
ATOM 812 N N . PHE A 1 104 ? 5.492 10.078 13.469 1 92.75 104 PHE A N 1
ATOM 813 C CA . PHE A 1 104 ? 5.652 8.766 12.859 1 92.75 104 PHE A CA 1
ATOM 814 C C . PHE A 1 104 ? 6.52 8.859 11.602 1 92.75 104 PHE A C 1
ATOM 816 O O . PHE A 1 104 ? 6.57 9.906 10.953 1 92.75 104 PHE A O 1
ATOM 823 N N . PRO A 1 105 ? 7.25 7.801 11.328 1 91.56 105 PRO A N 1
ATOM 824 C CA . PRO A 1 105 ? 8.109 7.789 10.141 1 91.56 105 PRO A CA 1
ATOM 825 C C . PRO A 1 105 ? 7.34 7.461 8.859 1 91.56 105 PRO A C 1
ATOM 827 O O . PRO A 1 105 ? 6.336 6.746 8.906 1 91.56 105 PRO A O 1
ATOM 830 N N . ILE A 1 106 ? 7.695 8.062 7.77 1 88.31 106 ILE A N 1
ATOM 831 C CA . ILE A 1 106 ? 7.25 7.727 6.422 1 88.31 106 ILE A CA 1
ATOM 832 C C . ILE A 1 106 ? 8.453 7.328 5.566 1 88.31 106 ILE A C 1
ATOM 834 O O . ILE A 1 106 ? 9.453 8.039 5.523 1 88.31 106 ILE A O 1
ATOM 838 N N . SER A 1 107 ? 8.422 6.191 5.051 1 81.81 107 SER A N 1
ATOM 839 C CA . SER A 1 107 ? 9.445 5.684 4.141 1 81.81 107 SER A CA 1
ATOM 840 C C . SER A 1 107 ? 8.812 5.043 2.906 1 81.81 107 SER A C 1
ATOM 842 O O . SER A 1 107 ? 8.039 4.09 3.021 1 81.81 107 SER A O 1
ATOM 844 N N . PHE A 1 108 ? 9.203 5.66 1.765 1 73.69 108 PHE A N 1
ATOM 845 C CA . PHE A 1 108 ? 8.633 5.199 0.504 1 73.69 108 PHE A CA 1
ATOM 846 C C . PHE A 1 108 ? 9.609 5.426 -0.646 1 73.69 108 PHE A C 1
ATOM 848 O O . PHE A 1 108 ? 10.375 6.391 -0.638 1 73.69 108 PHE A O 1
ATOM 855 N N . ALA A 1 109 ? 9.68 4.484 -1.554 1 71.81 109 ALA A N 1
ATOM 856 C CA . ALA A 1 109 ? 10.461 4.664 -2.773 1 71.81 109 ALA A CA 1
ATOM 857 C C . ALA A 1 109 ? 9.688 4.184 -3.998 1 71.81 109 ALA A C 1
ATOM 859 O O . ALA A 1 109 ? 9.016 3.15 -3.949 1 71.81 109 ALA A O 1
ATOM 860 N N . LYS A 1 110 ? 9.625 4.996 -4.988 1 68.06 110 LYS A N 1
ATOM 861 C CA . LYS A 1 110 ? 8.961 4.652 -6.242 1 68.06 110 LYS A CA 1
ATOM 862 C C . LYS A 1 110 ? 9.648 5.312 -7.43 1 68.06 110 LYS A C 1
ATOM 864 O O . LYS A 1 110 ? 10.219 6.398 -7.297 1 68.06 110 LYS A O 1
ATOM 869 N N . GLU A 1 111 ? 9.641 4.594 -8.469 1 64.81 111 GLU A N 1
ATOM 870 C CA . GLU A 1 111 ? 10.195 5.172 -9.688 1 64.81 111 GLU A CA 1
ATOM 871 C C . GLU A 1 111 ? 9.133 5.938 -10.469 1 64.81 111 GLU A C 1
ATOM 873 O O . GLU A 1 111 ? 8.031 5.426 -10.688 1 64.81 111 GLU A O 1
ATOM 878 N N . PHE A 1 112 ? 9.383 7.184 -10.633 1 61.75 112 PHE A N 1
ATOM 879 C CA . PHE A 1 112 ? 8.531 8 -11.492 1 61.75 112 PHE A CA 1
ATOM 880 C C . PHE A 1 112 ? 9.297 8.453 -12.734 1 61.75 112 PHE A C 1
ATOM 882 O O . PHE A 1 112 ? 10.336 9.109 -12.625 1 61.75 112 PHE A O 1
ATOM 889 N N . HIS A 1 113 ? 8.789 8.125 -13.898 1 64.75 113 HIS A N 1
ATOM 890 C CA . HIS A 1 113 ? 9.398 8.555 -15.148 1 64.75 113 HIS A CA 1
ATOM 891 C C . HIS A 1 113 ? 10.875 8.195 -15.195 1 64.75 113 HIS A C 1
ATOM 893 O O . HIS A 1 113 ? 11.711 9.039 -15.539 1 64.75 113 HIS A O 1
ATOM 899 N N . GLY A 1 114 ? 11.258 7.051 -14.688 1 63.41 114 GLY A N 1
ATOM 900 C CA . GLY A 1 114 ? 12.625 6.562 -14.773 1 63.41 114 GLY A CA 1
ATOM 901 C C . GLY A 1 114 ? 13.508 7.066 -13.648 1 63.41 114 GLY A C 1
ATOM 902 O O . GLY A 1 114 ? 14.703 6.762 -13.609 1 63.41 114 GLY A O 1
ATOM 903 N N . LYS A 1 115 ? 12.977 7.949 -12.898 1 72.06 115 LYS A N 1
ATOM 904 C CA . LYS A 1 115 ? 13.742 8.484 -11.781 1 72.06 115 LYS A CA 1
ATOM 905 C C . LYS A 1 115 ? 13.211 7.969 -10.445 1 72.06 115 LYS A C 1
ATOM 907 O O . LYS A 1 115 ? 11.992 7.945 -10.227 1 72.06 115 LYS A O 1
ATOM 912 N N . MET A 1 116 ? 14.164 7.562 -9.695 1 72.94 116 MET A N 1
ATOM 913 C CA . MET A 1 116 ? 13.781 7.043 -8.383 1 72.94 116 MET A CA 1
ATOM 914 C C . MET A 1 116 ? 13.398 8.18 -7.438 1 72.94 116 MET A C 1
ATOM 916 O O . MET A 1 116 ? 14.062 9.219 -7.414 1 72.94 116 MET A O 1
ATOM 920 N N . PHE A 1 117 ? 12.297 8.094 -6.914 1 78.5 117 PHE A N 1
ATOM 921 C CA . PHE A 1 117 ? 11.828 9 -5.871 1 78.5 117 PHE A CA 1
ATOM 922 C C . PHE A 1 117 ? 11.797 8.297 -4.52 1 78.5 117 PHE A C 1
ATOM 924 O O . PHE A 1 117 ? 11.125 7.27 -4.367 1 78.5 117 PHE A O 1
ATOM 931 N N . ARG A 1 118 ? 12.695 8.812 -3.613 1 78.25 118 ARG A N 1
ATOM 932 C CA . ARG A 1 118 ? 12.742 8.289 -2.256 1 78.25 118 ARG A CA 1
ATOM 933 C C . ARG A 1 118 ? 12.219 9.305 -1.251 1 78.25 118 ARG A C 1
ATOM 935 O O . ARG A 1 118 ? 12.648 10.469 -1.258 1 78.25 118 ARG A O 1
ATOM 942 N N . ASP A 1 119 ? 11.25 8.906 -0.521 1 86.06 119 ASP A N 1
ATOM 943 C CA . ASP A 1 119 ? 10.664 9.781 0.49 1 86.06 119 ASP A CA 1
ATOM 944 C C . ASP A 1 119 ? 10.938 9.25 1.897 1 86.06 119 ASP A C 1
ATOM 946 O O . ASP A 1 119 ? 10.414 8.211 2.287 1 86.06 119 ASP A O 1
ATOM 950 N N . GLU A 1 120 ? 11.82 9.898 2.566 1 88.44 120 GLU A N 1
ATOM 951 C CA . GLU A 1 120 ? 12.148 9.617 3.961 1 88.44 120 GLU A CA 1
ATOM 952 C C . GLU A 1 120 ? 11.805 10.797 4.859 1 88.44 120 GLU A C 1
ATOM 954 O O . GLU A 1 120 ? 12.508 11.812 4.855 1 88.44 120 GLU A O 1
ATOM 959 N N . GLU A 1 121 ? 10.719 10.57 5.602 1 93.88 121 GLU A N 1
ATOM 960 C CA . GLU A 1 121 ? 10.203 11.695 6.371 1 93.88 121 GLU A CA 1
ATOM 961 C C . GLU A 1 121 ? 9.922 11.297 7.816 1 93.88 121 GLU A C 1
ATOM 963 O O . GLU A 1 121 ? 9.719 10.117 8.109 1 93.88 121 GLU A O 1
ATOM 968 N N . LEU A 1 122 ? 10.023 12.258 8.703 1 95.25 122 LEU A N 1
ATOM 969 C CA . LEU A 1 122 ? 9.398 12.203 10.016 1 95.25 122 LEU A CA 1
ATOM 970 C C . LEU A 1 122 ? 8.242 13.195 10.109 1 95.25 122 LEU A C 1
ATOM 972 O O . LEU A 1 122 ? 8.453 14.406 10.078 1 95.25 122 LEU A O 1
ATOM 976 N N . ALA A 1 123 ? 7.078 12.68 10.195 1 97.5 123 ALA A N 1
ATOM 977 C CA . ALA A 1 123 ? 5.883 13.516 10.203 1 97.5 123 ALA A CA 1
ATOM 978 C C . ALA A 1 123 ? 5.52 13.938 11.625 1 97.5 123 ALA A C 1
ATOM 980 O O . ALA A 1 123 ? 5.379 13.094 12.516 1 97.5 123 ALA A O 1
ATOM 981 N N . PHE A 1 124 ? 5.473 15.18 11.883 1 97.75 124 PHE A N 1
ATOM 982 C CA . PHE A 1 124 ? 4.949 15.75 13.125 1 97.75 124 PHE A CA 1
ATOM 983 C C . PHE A 1 124 ? 3.439 15.945 13.031 1 97.75 124 PHE A C 1
ATOM 985 O O . PHE A 1 124 ? 2.955 16.719 12.203 1 97.75 124 PHE A O 1
ATOM 992 N N . VAL A 1 125 ? 2.711 15.289 13.914 1 98.62 125 VAL A N 1
ATOM 993 C CA . VAL A 1 125 ? 1.258 15.234 13.805 1 98.62 125 VAL A CA 1
ATOM 994 C C . VAL A 1 125 ? 0.63 16.25 14.766 1 98.62 125 VAL A C 1
ATOM 996 O O . VAL A 1 125 ? 0.946 16.266 15.953 1 98.62 125 VAL A O 1
ATOM 999 N N . TYR A 1 126 ? -0.214 17.078 14.234 1 98.69 126 TYR A N 1
ATOM 1000 C CA . TYR A 1 126 ? -0.972 18.047 15.023 1 98.69 126 TYR A CA 1
ATOM 1001 C C . TYR A 1 126 ? -2.471 17.844 14.844 1 98.69 126 TYR A C 1
ATOM 1003 O O . TYR A 1 126 ? -2.936 17.531 13.742 1 98.69 126 TYR A O 1
ATOM 1011 N N . ILE A 1 127 ? -3.225 18.062 15.898 1 98.69 127 ILE A N 1
ATOM 1012 C CA . ILE A 1 127 ? -4.68 17.953 15.891 1 98.69 127 ILE A CA 1
ATOM 1013 C C . ILE A 1 127 ? -5.301 19.344 15.875 1 98.69 127 ILE A C 1
ATOM 1015 O O . ILE A 1 127 ? -4.875 20.234 16.625 1 98.69 127 ILE A O 1
ATOM 1019 N N . TYR A 1 128 ? -6.137 19.578 14.969 1 98.62 128 TYR A N 1
ATOM 1020 C CA . TYR A 1 128 ? -7.012 20.75 14.938 1 98.62 128 TYR A CA 1
ATOM 1021 C C . TYR A 1 128 ? -8.469 20.344 15.125 1 98.62 128 TYR A C 1
ATOM 1023 O O . TYR A 1 128 ? -9.055 19.688 14.266 1 98.62 128 TYR A O 1
ATOM 1031 N N . ASP A 1 129 ? -9.094 20.719 16.219 1 97.5 129 ASP A N 1
ATOM 1032 C CA . ASP A 1 129 ? -10.445 20.25 16.516 1 97.5 129 ASP A CA 1
ATOM 1033 C C . ASP A 1 129 ? -11.414 21.422 16.688 1 97.5 129 ASP A C 1
ATOM 1035 O O . ASP A 1 129 ? -12.43 21.297 17.359 1 97.5 129 ASP A O 1
ATOM 1039 N N . GLN A 1 130 ? -11.062 22.594 16.109 1 97 130 GLN A N 1
ATOM 1040 C CA . GLN A 1 130 ? -11.984 23.734 16.062 1 97 130 GLN A CA 1
ATOM 1041 C C . GLN A 1 130 ? -13.047 23.531 14.984 1 97 130 GLN A C 1
ATOM 1043 O O . GLN A 1 130 ? -12.852 22.734 14.055 1 97 130 GLN A O 1
ATOM 1048 N N . PRO A 1 131 ? -14.188 24.203 15.188 1 96.06 131 PRO A N 1
ATOM 1049 C CA . PRO A 1 131 ? -15.227 24.078 14.156 1 96.06 131 PRO A CA 1
ATOM 1050 C C . PRO A 1 131 ? -14.734 24.484 12.773 1 96.06 131 PRO A C 1
ATOM 1052 O O . PRO A 1 131 ? -14.078 25.531 12.625 1 96.06 131 PRO A O 1
ATOM 1055 N N . VAL A 1 132 ? -14.961 23.656 11.805 1 96.75 132 VAL A N 1
ATOM 1056 C CA . VAL A 1 132 ? -14.586 23.906 10.422 1 96.75 132 VAL A CA 1
ATOM 1057 C C . VAL A 1 132 ? -15.797 23.719 9.516 1 96.75 132 VAL A C 1
ATOM 1059 O O . VAL A 1 132 ? -16.453 22.672 9.547 1 96.75 132 VAL A O 1
ATOM 1062 N N . ASP A 1 133 ? -16.219 24.75 8.812 1 95.44 133 ASP A N 1
ATOM 1063 C CA . ASP A 1 133 ? -17.188 24.641 7.715 1 95.44 133 ASP A CA 1
ATOM 1064 C C . ASP A 1 133 ? -16.484 24.297 6.402 1 95.44 133 ASP A C 1
ATOM 1066 O O . ASP A 1 133 ? -15.883 25.156 5.766 1 95.44 133 ASP A O 1
ATOM 1070 N N . SER A 1 134 ? -16.562 23.062 6.039 1 94.31 134 SER A N 1
ATOM 1071 C CA . SER A 1 134 ? -15.812 22.562 4.898 1 94.31 134 SER A CA 1
ATOM 1072 C C . SER A 1 134 ? -16.219 23.266 3.609 1 94.31 134 SER A C 1
ATOM 1074 O O . SER A 1 134 ? -15.469 23.281 2.635 1 94.31 134 SER A O 1
ATOM 1076 N N . THR A 1 135 ? -17.375 23.938 3.57 1 92.81 135 THR A N 1
ATOM 1077 C CA . THR A 1 135 ? -17.875 24.594 2.369 1 92.81 135 THR A CA 1
ATOM 1078 C C . THR A 1 135 ? -17.281 26 2.24 1 92.81 135 THR A C 1
ATOM 1080 O O . THR A 1 135 ? -17.375 26.625 1.183 1 92.81 135 THR A O 1
ATOM 1083 N N . GLU A 1 136 ? -16.625 26.484 3.281 1 94 136 GLU A N 1
ATOM 1084 C CA . GLU A 1 136 ? -16.094 27.844 3.289 1 94 136 GLU A CA 1
ATOM 1085 C C . GLU A 1 136 ? -14.578 27.859 3.203 1 94 136 GLU A C 1
ATOM 1087 O O . GLU A 1 136 ? -13.953 28.922 3.246 1 94 136 GLU A O 1
ATOM 1092 N N . LEU A 1 137 ? -14.031 26.734 3.066 1 96.06 137 LEU A N 1
ATOM 1093 C CA . LEU A 1 137 ? -12.578 26.656 2.988 1 96.06 137 LEU A CA 1
ATOM 1094 C C . LEU A 1 137 ? -12.07 27.219 1.668 1 96.06 137 LEU A C 1
ATOM 1096 O O . LEU A 1 137 ? -12.75 27.125 0.643 1 96.06 137 LEU A O 1
ATOM 1100 N N . ILE A 1 138 ? -10.953 27.859 1.713 1 96.12 138 ILE A N 1
ATOM 1101 C CA . ILE A 1 138 ? -10.25 28.312 0.513 1 96.12 138 ILE A CA 1
ATOM 1102 C C . ILE A 1 138 ? -9.148 27.312 0.163 1 96.12 138 ILE A C 1
ATOM 1104 O O . ILE A 1 138 ? -8.07 27.328 0.763 1 96.12 138 ILE A O 1
ATOM 1108 N N . LEU A 1 139 ? -9.398 26.531 -0.797 1 96.12 139 LEU A N 1
ATOM 1109 C CA . LEU A 1 139 ? -8.484 25.453 -1.157 1 96.12 139 LEU A CA 1
ATOM 1110 C C . LEU A 1 139 ? -7.426 25.938 -2.139 1 96.12 139 LEU A C 1
ATOM 1112 O O . LEU A 1 139 ? -7.73 26.688 -3.064 1 96.12 139 LEU A O 1
ATOM 1116 N N . GLN A 1 140 ? -6.262 25.547 -1.895 1 95.56 140 GLN A N 1
ATOM 1117 C CA . GLN A 1 140 ? -5.23 25.688 -2.918 1 95.56 140 GLN A CA 1
ATOM 1118 C C . GLN A 1 140 ? -5.41 24.672 -4.031 1 95.56 140 GLN A C 1
ATOM 1120 O O . GLN A 1 140 ? -4.906 23.547 -3.939 1 95.56 140 GLN A O 1
ATOM 1125 N N . LYS A 1 141 ? -5.965 25.016 -5.078 1 92.31 141 LYS A N 1
ATOM 1126 C CA . LYS A 1 141 ? -6.492 24.109 -6.094 1 92.31 141 LYS A CA 1
ATOM 1127 C C . LYS A 1 141 ? -5.371 23.312 -6.758 1 92.31 141 LYS A C 1
ATOM 1129 O O . LYS A 1 141 ? -5.598 22.203 -7.246 1 92.31 141 LYS A O 1
ATOM 1134 N N . GLU A 1 142 ? -4.188 23.906 -6.754 1 91.81 142 GLU A N 1
ATOM 1135 C CA . GLU A 1 142 ? -3.051 23.219 -7.348 1 91.81 142 GLU A CA 1
ATOM 1136 C C . GLU A 1 142 ? -2.693 21.969 -6.551 1 91.81 142 GLU A C 1
ATOM 1138 O O . GLU A 1 142 ? -2.037 21.062 -7.066 1 91.81 142 GLU A O 1
ATOM 1143 N N . GLU A 1 143 ? -3.141 21.891 -5.328 1 93.81 143 GLU A N 1
ATOM 1144 C CA . GLU A 1 143 ? -2.752 20.797 -4.445 1 93.81 143 GLU A CA 1
ATOM 1145 C C . GLU A 1 143 ? -3.973 20.016 -3.963 1 93.81 143 GLU A C 1
ATOM 1147 O O . GLU A 1 143 ? 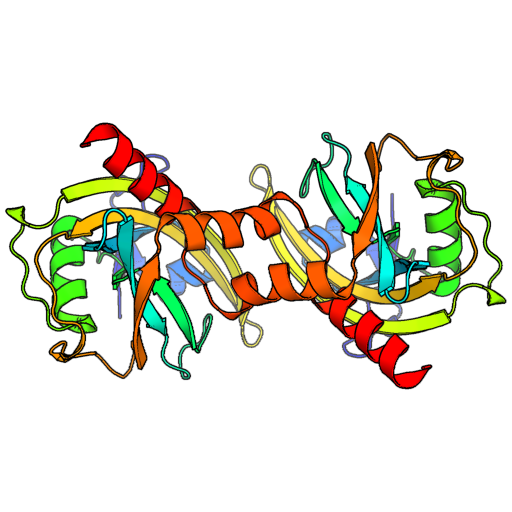-3.912 18.797 -3.799 1 93.81 143 GLU A O 1
ATOM 1152 N N . VAL A 1 144 ? -5.059 20.828 -3.768 1 95.5 144 VAL A N 1
ATOM 1153 C CA . VAL A 1 144 ? -6.234 20.25 -3.121 1 95.5 144 VAL A CA 1
ATOM 1154 C C . VAL A 1 144 ? -7.453 20.406 -4.027 1 95.5 144 VAL A C 1
ATOM 1156 O O . VAL A 1 144 ? -7.867 21.531 -4.332 1 95.5 144 VAL A O 1
ATOM 1159 N N . GLU A 1 145 ? -8.016 19.266 -4.391 1 95.69 145 GLU A N 1
ATOM 1160 C CA . GLU A 1 145 ? -9.188 19.281 -5.262 1 95.69 145 GLU A CA 1
ATOM 1161 C C . GLU A 1 145 ? -10.469 19.469 -4.453 1 95.69 145 GLU A C 1
ATOM 1163 O O . GLU A 1 145 ? -11.375 20.188 -4.883 1 95.69 145 GLU A O 1
ATOM 1168 N N . ALA A 1 146 ? -10.562 18.797 -3.326 1 96.38 146 ALA A N 1
ATOM 1169 C CA . ALA A 1 146 ? -11.742 18.812 -2.469 1 96.38 146 ALA A CA 1
ATOM 1170 C C . ALA A 1 146 ? -11.414 18.312 -1.063 1 96.38 146 ALA A C 1
ATOM 1172 O O . ALA A 1 146 ? -10.289 17.875 -0.806 1 96.38 146 ALA A O 1
ATOM 1173 N N . VAL A 1 147 ? -12.375 18.547 -0.199 1 97.5 147 VAL A N 1
ATOM 1174 C CA . VAL A 1 147 ? -12.273 17.984 1.143 1 97.5 147 VAL A CA 1
ATOM 1175 C C . VAL A 1 147 ? -13.555 17.234 1.482 1 97.5 147 VAL A C 1
ATOM 1177 O O . VAL A 1 147 ? -14.625 17.531 0.952 1 97.5 147 VAL A O 1
ATOM 1180 N N . GLU A 1 148 ? -13.438 16.219 2.273 1 97.31 148 GLU A N 1
ATOM 1181 C CA . GLU A 1 148 ? -14.586 15.414 2.695 1 97.31 148 GLU A CA 1
ATOM 1182 C C . GLU A 1 148 ? -14.391 14.867 4.105 1 97.31 148 GLU A C 1
ATOM 1184 O O . GLU A 1 148 ? -13.273 14.508 4.488 1 97.31 148 GLU A O 1
ATOM 1189 N N . TRP A 1 149 ? -15.445 14.867 4.824 1 97.69 149 TRP A N 1
ATOM 1190 C CA . TRP A 1 149 ? -15.422 14.281 6.16 1 97.69 149 TRP A CA 1
ATOM 1191 C C . TRP A 1 149 ? -15.586 12.766 6.09 1 97.69 149 TRP A C 1
ATOM 1193 O O . TRP A 1 149 ? -16.438 12.258 5.355 1 97.69 149 TRP A O 1
ATOM 1203 N N . PHE A 1 150 ? -14.766 12.062 6.832 1 96.81 150 PHE A N 1
ATOM 1204 C CA . PHE A 1 150 ? -14.836 10.609 6.953 1 96.81 150 PHE A CA 1
ATOM 1205 C C . PHE A 1 150 ? -14.922 10.195 8.422 1 96.81 150 PHE A C 1
ATOM 1207 O O . PHE A 1 150 ? -14.422 10.898 9.297 1 96.81 150 PHE A O 1
ATOM 1214 N N . ASP A 1 151 ? -15.641 9.102 8.672 1 96.94 151 ASP A N 1
ATOM 1215 C CA . ASP A 1 151 ? -15.547 8.484 9.992 1 96.94 151 ASP A CA 1
ATOM 1216 C C . ASP A 1 151 ? -14.125 7.988 10.266 1 96.94 151 ASP A C 1
ATOM 1218 O O . ASP A 1 151 ? -13.586 7.191 9.5 1 96.94 151 ASP A O 1
ATOM 1222 N N . LEU A 1 152 ? -13.547 8.484 11.336 1 97.12 152 LEU A N 1
ATOM 1223 C CA . LEU A 1 152 ? -12.141 8.203 11.617 1 97.12 152 LEU A CA 1
ATOM 1224 C C . LEU A 1 152 ? -11.914 6.707 11.805 1 97.12 152 LEU A C 1
ATOM 1226 O O . LEU A 1 152 ? -11.078 6.113 11.125 1 97.12 152 LEU A O 1
ATOM 1230 N N . GLU A 1 153 ? -12.641 6.094 12.664 1 95.25 153 GLU A N 1
ATOM 1231 C CA . GLU A 1 153 ? -12.438 4.691 13.016 1 95.25 153 GLU A CA 1
ATOM 1232 C C . GLU A 1 153 ? -12.812 3.773 11.852 1 95.25 153 GLU A C 1
ATOM 1234 O O . GLU A 1 153 ? -12.102 2.809 11.57 1 95.25 153 GLU A O 1
ATOM 1239 N N . LYS A 1 154 ? -13.938 4.09 11.219 1 91.25 154 LYS A N 1
ATOM 1240 C CA . LYS A 1 154 ? -14.359 3.277 10.078 1 91.25 154 LYS A CA 1
ATOM 1241 C C . LYS A 1 154 ? -13.312 3.295 8.969 1 91.25 154 LYS A C 1
ATOM 1243 O O . LYS A 1 154 ? -12.961 2.248 8.422 1 91.25 154 LYS A O 1
ATOM 1248 N N . THR A 1 155 ? -12.789 4.477 8.672 1 92.19 155 THR A N 1
ATOM 1249 C CA . THR A 1 155 ? -11.773 4.617 7.633 1 92.19 155 THR A CA 1
ATOM 1250 C C . THR A 1 155 ? -10.492 3.881 8.016 1 92.19 155 THR A C 1
ATOM 1252 O O . THR A 1 155 ? -9.93 3.146 7.203 1 92.19 155 THR A O 1
ATOM 1255 N N . TYR A 1 156 ? -10.102 4.035 9.289 1 92.56 156 TYR A N 1
ATOM 1256 C CA . TYR A 1 156 ? -8.906 3.365 9.789 1 92.56 156 TYR A CA 1
ATOM 1257 C C . TYR A 1 156 ? -9.047 1.851 9.688 1 92.56 156 TYR A C 1
ATOM 1259 O O . TYR A 1 156 ? -8.164 1.174 9.148 1 92.56 156 TYR A O 1
ATOM 1267 N N . GLU A 1 157 ? -10.148 1.342 10.109 1 88.56 157 GLU A N 1
ATOM 1268 C CA . GLU A 1 157 ? -10.359 -0.101 10.164 1 88.56 157 GLU A CA 1
ATOM 1269 C C . GLU A 1 157 ? -10.461 -0.702 8.766 1 88.56 157 GLU A C 1
ATOM 1271 O O . GLU A 1 157 ? -9.914 -1.775 8.508 1 88.56 157 GLU A O 1
ATOM 1276 N N . GLU A 1 158 ? -11.172 -0.002 7.918 1 84.06 158 GLU A N 1
ATOM 1277 C CA . GLU A 1 158 ? -11.32 -0.486 6.551 1 84.06 158 GLU A CA 1
ATOM 1278 C C . GLU A 1 158 ? -9.977 -0.537 5.836 1 84.06 158 GLU A C 1
ATOM 1280 O O . GLU A 1 158 ? -9.672 -1.503 5.129 1 84.06 158 GLU A O 1
ATOM 1285 N N . CYS A 1 159 ? -9.141 0.434 6.031 1 85.88 159 CYS A N 1
ATOM 1286 C CA . CYS A 1 159 ? -7.84 0.48 5.375 1 85.88 159 CYS A CA 1
ATOM 1287 C C . CYS A 1 159 ? -6.863 -0.49 6.031 1 85.88 159 CYS A C 1
ATOM 1289 O O . CYS A 1 159 ? -6.082 -1.152 5.344 1 85.88 159 CYS A O 1
ATOM 1291 N N . LYS A 1 160 ? -6.949 -0.528 7.328 1 84.75 160 LYS A N 1
ATOM 1292 C CA . LYS A 1 160 ? -6.062 -1.398 8.094 1 84.75 160 LYS A CA 1
ATOM 1293 C C . LYS A 1 160 ? -6.312 -2.867 7.758 1 84.75 160 LYS A C 1
ATOM 1295 O O . LYS A 1 160 ? -5.367 -3.652 7.645 1 84.75 160 LYS A O 1
ATOM 1300 N N . TYR A 1 161 ? -7.578 -3.221 7.672 1 82.12 161 TYR A N 1
ATOM 1301 C CA . TYR A 1 161 ? -7.922 -4.617 7.43 1 82.12 161 TYR A CA 1
ATOM 1302 C C . TYR A 1 161 ? -7.211 -5.148 6.191 1 82.12 161 TYR A C 1
ATOM 1304 O O . TYR A 1 161 ? -6.504 -6.152 6.254 1 82.12 161 TYR A O 1
ATOM 1312 N N . CYS A 1 162 ? -7.379 -4.434 5.133 1 81.25 162 CYS A N 1
ATOM 1313 C CA . CYS A 1 162 ? -6.766 -4.922 3.904 1 81.25 162 CYS A CA 1
ATOM 1314 C C . CYS A 1 162 ? -5.242 -4.871 3.998 1 81.25 162 CYS A C 1
ATOM 1316 O O . CYS A 1 162 ? -4.562 -5.828 3.625 1 81.25 162 CYS A O 1
ATOM 1318 N N . ARG A 1 163 ? -4.738 -3.863 4.555 1 81.81 163 ARG A N 1
ATOM 1319 C CA . ARG A 1 163 ? -3.297 -3.633 4.605 1 81.81 163 ARG A CA 1
ATOM 1320 C C . ARG A 1 163 ? -2.613 -4.66 5.504 1 81.81 163 ARG A C 1
ATOM 1322 O O . ARG A 1 163 ? -1.479 -5.062 5.242 1 81.81 163 ARG A O 1
ATOM 1329 N N . ASP A 1 164 ? -3.332 -5.117 6.512 1 83.69 164 ASP A N 1
ATOM 1330 C CA . ASP A 1 164 ? -2.719 -6.004 7.496 1 83.69 164 ASP A CA 1
ATOM 1331 C C . ASP A 1 164 ? -3.027 -7.469 7.184 1 83.69 164 ASP A C 1
ATOM 1333 O O . ASP A 1 164 ? -2.395 -8.367 7.734 1 83.69 164 ASP A O 1
ATOM 1337 N N . THR A 1 165 ? -4.004 -7.637 6.359 1 89.56 165 THR A N 1
ATOM 1338 C CA . THR A 1 165 ? -4.461 -9.008 6.145 1 89.56 165 THR A CA 1
ATOM 1339 C C . THR A 1 165 ? -3.924 -9.555 4.828 1 89.56 165 THR A C 1
ATOM 1341 O O . THR A 1 165 ? -3.564 -10.734 4.746 1 89.56 165 THR A O 1
ATOM 1344 N N . PHE A 1 166 ? -3.785 -8.688 3.873 1 91.44 166 PHE A N 1
ATOM 1345 C CA . PHE A 1 166 ? -3.512 -9.188 2.531 1 91.44 166 PHE A CA 1
ATOM 1346 C C . PHE A 1 166 ? -2.273 -8.523 1.946 1 91.44 166 PHE A C 1
ATOM 1348 O O . PHE A 1 166 ? -2.076 -7.316 2.113 1 91.44 166 PHE A O 1
ATOM 1355 N N . CYS A 1 167 ? -1.424 -9.281 1.371 1 88.56 167 CYS A N 1
ATOM 1356 C CA . CYS A 1 167 ? -0.353 -8.742 0.54 1 88.56 167 CYS A CA 1
ATOM 1357 C C . CYS A 1 167 ? -0.462 -9.25 -0.891 1 88.56 167 CYS A C 1
ATOM 1359 O O . CYS A 1 167 ? 0.522 -9.25 -1.633 1 88.56 167 CYS A O 1
ATOM 1361 N N . VAL A 1 168 ? -1.671 -9.75 -1.229 1 91.94 168 VAL A N 1
ATOM 1362 C CA . VAL A 1 168 ? -1.957 -10.156 -2.602 1 91.94 168 VAL A CA 1
ATOM 1363 C C . VAL A 1 168 ? -1.887 -8.945 -3.523 1 91.94 168 VAL A C 1
ATOM 1365 O O . VAL A 1 168 ? -2.465 -7.895 -3.227 1 91.94 168 VAL A O 1
ATOM 1368 N N . PRO A 1 169 ? -1.168 -9.078 -4.609 1 89.56 169 PRO A N 1
ATOM 1369 C CA . PRO A 1 169 ? -1.06 -7.906 -5.484 1 89.56 169 PRO A CA 1
ATOM 1370 C C . PRO A 1 169 ? -2.369 -7.582 -6.199 1 89.56 169 PRO A C 1
ATOM 1372 O O . PRO A 1 169 ? -3.045 -8.484 -6.699 1 89.56 169 PRO A O 1
ATOM 1375 N N . SER A 1 170 ? -2.688 -6.293 -6.293 1 88.5 170 SER A N 1
ATOM 1376 C CA . SER A 1 170 ? -3.896 -5.844 -6.973 1 88.5 170 SER A CA 1
ATOM 1377 C C . SER A 1 170 ? -3.883 -6.238 -8.445 1 88.5 170 SER A C 1
ATOM 1379 O O . SER A 1 170 ? -4.922 -6.586 -9.016 1 88.5 170 SER A O 1
ATOM 1381 N N . GLY A 1 171 ? -2.691 -6.129 -9.016 1 91.19 171 GLY A N 1
ATOM 1382 C CA . GLY A 1 171 ? -2.572 -6.535 -10.406 1 91.19 171 GLY A CA 1
ATOM 1383 C C . GLY A 1 171 ? -3.006 -7.969 -10.648 1 91.19 171 GLY A C 1
ATOM 1384 O O . GLY A 1 171 ? -3.6 -8.273 -11.68 1 91.19 171 GLY A O 1
ATOM 1385 N N . GLY A 1 172 ? -2.732 -8.812 -9.727 1 95.62 172 GLY A N 1
ATOM 1386 C CA . GLY A 1 172 ? -3.172 -10.195 -9.828 1 95.62 172 GLY A CA 1
ATOM 1387 C C . GLY A 1 172 ? -4.68 -10.344 -9.812 1 95.62 172 GLY A C 1
ATOM 1388 O O . GLY A 1 172 ? -5.25 -11.062 -10.641 1 95.62 172 GLY A O 1
ATOM 1389 N N . PHE A 1 173 ? -5.312 -9.664 -8.875 1 94.94 173 PHE A N 1
ATOM 1390 C CA . PHE A 1 173 ? -6.77 -9.656 -8.828 1 94.94 173 PHE A CA 1
ATOM 1391 C C . PHE A 1 173 ? -7.355 -9.219 -10.164 1 94.94 173 PHE A C 1
ATOM 1393 O O . PHE A 1 173 ? -8.297 -9.836 -10.664 1 94.94 173 PHE A O 1
ATOM 1400 N N . GLU A 1 174 ? -6.801 -8.18 -10.719 1 93.62 174 GLU A N 1
ATOM 1401 C CA . GLU A 1 174 ? -7.328 -7.629 -11.961 1 93.62 174 GLU A CA 1
ATOM 1402 C C . GLU A 1 174 ? -7.203 -8.625 -13.109 1 93.62 174 GLU A C 1
ATOM 1404 O O . GLU A 1 174 ? -8.141 -8.797 -13.898 1 93.62 174 GLU A O 1
ATOM 1409 N N . VAL A 1 175 ? -6.059 -9.266 -13.188 1 95.88 175 VAL A N 1
ATOM 1410 C CA . VAL A 1 175 ? -5.832 -10.25 -14.234 1 95.88 175 VAL A CA 1
ATOM 1411 C C . VAL A 1 175 ? -6.812 -11.414 -14.078 1 95.88 175 VAL A C 1
ATOM 1413 O O . VAL A 1 175 ? -7.426 -11.852 -15.055 1 95.88 175 VAL A O 1
ATOM 1416 N N . VAL A 1 176 ? -6.996 -11.922 -12.867 1 97.5 176 VAL A N 1
ATOM 1417 C CA . VAL A 1 176 ? -7.863 -13.062 -12.594 1 97.5 176 VAL A CA 1
ATOM 1418 C C . VAL A 1 176 ? -9.312 -12.695 -12.898 1 97.5 176 VAL A C 1
ATOM 1420 O O . VAL A 1 176 ? -10.039 -13.469 -13.531 1 97.5 176 VAL A O 1
ATOM 1423 N N . ARG A 1 177 ? -9.727 -11.523 -12.438 1 95.38 177 ARG A N 1
ATOM 1424 C CA . ARG A 1 177 ? -11.086 -11.062 -12.688 1 95.38 177 ARG A CA 1
ATOM 1425 C C . ARG A 1 177 ? -11.359 -10.945 -14.188 1 95.38 177 ARG A C 1
ATOM 1427 O O . ARG A 1 177 ? -12.43 -11.32 -14.664 1 95.38 177 ARG A O 1
ATOM 1434 N N . LYS A 1 178 ? -10.406 -10.375 -14.93 1 95.31 178 LYS A N 1
ATOM 1435 C CA . LYS A 1 178 ? -10.539 -10.273 -16.375 1 95.31 178 LYS A CA 1
ATOM 1436 C C . LYS A 1 178 ? -10.68 -11.648 -17.016 1 95.31 178 LYS A C 1
ATOM 1438 O O . LYS A 1 178 ? -11.523 -11.852 -17.891 1 95.31 178 LYS A O 1
ATOM 1443 N N . TYR A 1 179 ? -9.867 -12.555 -16.609 1 97.06 179 TYR A N 1
ATOM 1444 C CA . TYR A 1 179 ? -9.922 -13.93 -17.109 1 97.06 179 TYR A CA 1
ATOM 1445 C C . TYR A 1 179 ? -11.305 -14.531 -16.891 1 97.06 179 TYR A C 1
ATOM 1447 O O . TYR A 1 179 ? -11.867 -15.148 -17.797 1 97.06 179 TYR A O 1
ATOM 1455 N N . LEU A 1 180 ? -11.82 -14.391 -15.664 1 96 180 LEU A N 1
ATOM 1456 C CA . LEU A 1 180 ? -13.125 -14.953 -15.32 1 96 180 LEU A CA 1
ATOM 1457 C C . LEU A 1 180 ? -14.227 -14.336 -16.156 1 96 180 LEU A C 1
ATOM 1459 O O . LEU A 1 180 ? -15.164 -15.023 -16.562 1 96 180 LEU A O 1
ATOM 1463 N N . ARG A 1 181 ? -14.117 -13.023 -16.406 1 93.38 181 ARG A N 1
ATOM 1464 C CA . ARG A 1 181 ? -15.109 -12.328 -17.219 1 93.38 181 ARG A CA 1
ATOM 1465 C C . ARG A 1 181 ? -15.078 -12.836 -18.656 1 93.38 181 ARG A C 1
ATOM 1467 O O . ARG A 1 181 ? -16.125 -12.93 -19.312 1 93.38 181 ARG A O 1
ATOM 1474 N N . GLU A 1 182 ? -13.867 -13.156 -19.156 1 94 182 GLU A N 1
ATOM 1475 C CA . GLU A 1 182 ? -13.695 -13.57 -20.547 1 94 182 GLU A CA 1
ATOM 1476 C C . GLU A 1 182 ? -14.016 -15.055 -20.719 1 94 182 GLU A C 1
ATOM 1478 O O . GLU A 1 182 ? -14.227 -15.516 -21.844 1 94 182 GLU A O 1
ATOM 1483 N N . ASN A 1 183 ? -13.992 -15.852 -19.75 1 88.38 183 ASN A N 1
ATOM 1484 C CA . ASN A 1 183 ? -14.188 -17.297 -19.875 1 88.38 183 ASN A CA 1
ATOM 1485 C C . ASN A 1 183 ? -15.477 -17.75 -19.203 1 88.38 183 ASN A C 1
ATOM 1487 O O . ASN A 1 183 ? -15.688 -18.938 -19 1 88.38 183 ASN A O 1
ATOM 1491 N N . GLN A 1 184 ? -16.281 -16.719 -18.609 1 70.56 184 GLN A N 1
ATOM 1492 C CA . GLN A 1 184 ? -17.656 -17.031 -18.188 1 70.56 184 GLN A CA 1
ATOM 1493 C C . GLN A 1 184 ? -18.609 -17.031 -19.391 1 70.56 184 GLN A C 1
ATOM 1495 O O . GLN A 1 184 ? -18.375 -16.312 -20.375 1 70.56 184 GLN A O 1
ATOM 1500 N N . MET B 1 1 ? 22.281 -21.031 -5.207 1 79.5 1 MET B N 1
ATOM 1501 C CA . MET B 1 1 ? 22.156 -19.641 -5.645 1 79.5 1 MET B CA 1
ATOM 1502 C C . MET B 1 1 ? 21.156 -19.531 -6.793 1 79.5 1 MET B C 1
ATOM 1504 O O . MET B 1 1 ? 21.234 -20.281 -7.758 1 79.5 1 MET B O 1
ATOM 1508 N N . GLU B 1 2 ? 20.047 -18.797 -6.609 1 91.94 2 GLU B N 1
ATOM 1509 C CA . GLU B 1 2 ? 19.031 -18.656 -7.645 1 91.94 2 GLU B CA 1
ATOM 1510 C C . GLU B 1 2 ? 19.469 -17.672 -8.719 1 91.94 2 GLU B C 1
ATOM 1512 O O . GLU B 1 2 ? 20 -16.609 -8.406 1 91.94 2 GLU B O 1
ATOM 1517 N N . ILE B 1 3 ? 19.375 -18.125 -10.008 1 97.12 3 ILE B N 1
ATOM 1518 C CA . ILE B 1 3 ? 19.688 -17.312 -11.172 1 97.12 3 ILE B CA 1
ATOM 1519 C C . ILE B 1 3 ? 18.422 -17.031 -11.977 1 97.12 3 ILE B C 1
ATOM 1521 O O . ILE B 1 3 ? 17.609 -17.938 -12.188 1 97.12 3 ILE B O 1
ATOM 1525 N N . PHE B 1 4 ? 18.297 -15.773 -12.43 1 97.56 4 PHE B N 1
ATOM 1526 C CA . PHE B 1 4 ? 17.109 -15.359 -13.172 1 97.56 4 PHE B CA 1
ATOM 1527 C C . PHE B 1 4 ? 17.484 -14.844 -14.555 1 97.56 4 PHE B C 1
ATOM 1529 O O . PHE B 1 4 ? 18.594 -14.336 -14.75 1 97.56 4 PHE B O 1
ATOM 1536 N N . ASP B 1 5 ? 16.609 -14.961 -15.492 1 97.75 5 ASP B N 1
ATOM 1537 C CA . ASP B 1 5 ? 16.75 -14.234 -16.75 1 97.75 5 ASP B CA 1
ATOM 1538 C C . ASP B 1 5 ? 16.422 -12.75 -16.578 1 97.75 5 ASP B C 1
ATOM 1540 O O . ASP B 1 5 ? 15.414 -12.406 -15.969 1 97.75 5 ASP B O 1
ATOM 1544 N N . VAL B 1 6 ? 17.281 -11.906 -17.078 1 97 6 VAL B N 1
ATOM 1545 C CA . VAL B 1 6 ? 16.922 -10.5 -17.234 1 97 6 VAL B CA 1
ATOM 1546 C C . VAL B 1 6 ? 15.938 -10.336 -18.375 1 97 6 VAL B C 1
ATOM 1548 O O . VAL B 1 6 ? 16.109 -10.93 -19.438 1 97 6 VAL B O 1
ATOM 1551 N N . ILE B 1 7 ? 14.93 -9.586 -18.172 1 96.19 7 ILE B N 1
ATOM 1552 C CA . ILE B 1 7 ? 13.914 -9.516 -19.219 1 96.19 7 ILE B CA 1
ATOM 1553 C C . ILE B 1 7 ? 13.828 -8.102 -19.766 1 96.19 7 ILE B C 1
ATOM 1555 O O . ILE B 1 7 ? 14.266 -7.145 -19.109 1 96.19 7 ILE B O 1
ATOM 1559 N N . ASP B 1 8 ? 13.281 -7.961 -20.969 1 92.69 8 ASP B N 1
ATOM 1560 C CA . ASP B 1 8 ? 13.062 -6.652 -21.578 1 92.69 8 ASP B CA 1
ATOM 1561 C C . ASP B 1 8 ? 11.68 -6.109 -21.234 1 92.69 8 ASP B C 1
ATOM 1563 O O . ASP B 1 8 ? 10.969 -6.684 -20.406 1 92.69 8 ASP B O 1
ATOM 1567 N N . LYS B 1 9 ? 11.297 -5.031 -21.828 1 86.75 9 LYS B N 1
ATOM 1568 C CA . LYS B 1 9 ? 10.062 -4.328 -21.5 1 86.75 9 LYS B CA 1
ATOM 1569 C C . LYS B 1 9 ? 8.844 -5.164 -21.859 1 86.75 9 LYS B C 1
ATOM 1571 O O . LYS B 1 9 ? 7.758 -4.961 -21.297 1 86.75 9 LYS B O 1
ATOM 1576 N N . ASP B 1 10 ? 9.047 -6.148 -22.75 1 84.5 10 ASP B N 1
ATOM 1577 C CA . ASP B 1 10 ? 7.945 -6.996 -23.188 1 84.5 10 ASP B CA 1
ATOM 1578 C C . ASP B 1 10 ? 7.91 -8.312 -22.406 1 84.5 10 ASP B C 1
ATOM 1580 O O . ASP B 1 10 ? 7.07 -9.172 -22.672 1 84.5 10 ASP B O 1
ATOM 1584 N N . GLY B 1 11 ? 8.836 -8.5 -21.484 1 90.69 11 GLY B N 1
ATOM 1585 C CA . GLY B 1 11 ? 8.844 -9.672 -20.641 1 90.69 11 GLY B CA 1
ATOM 1586 C C . GLY B 1 11 ? 9.648 -10.82 -21.219 1 90.69 11 GLY B C 1
ATOM 1587 O O . GLY B 1 11 ? 9.641 -11.93 -20.688 1 90.69 11 GLY B O 1
ATOM 1588 N N . ASN B 1 12 ? 10.328 -10.531 -22.234 1 94.19 12 ASN B N 1
ATOM 1589 C CA . ASN B 1 12 ? 11.125 -11.57 -22.875 1 94.19 12 ASN B CA 1
ATOM 1590 C C . ASN B 1 12 ? 12.562 -11.578 -22.344 1 94.19 12 ASN B C 1
ATOM 1592 O O . ASN B 1 12 ? 13.148 -10.516 -22.125 1 94.19 12 ASN B O 1
ATOM 1596 N N . PRO B 1 13 ? 13.094 -12.797 -22.188 1 96.5 13 PRO B N 1
ATOM 1597 C CA . PRO B 1 13 ? 14.5 -12.859 -21.781 1 96.5 13 PRO B CA 1
ATOM 1598 C C . PRO B 1 13 ? 15.43 -12.172 -22.781 1 96.5 13 PRO B C 1
ATOM 1600 O O . PRO B 1 13 ? 15.258 -12.32 -23.984 1 96.5 13 PRO B O 1
ATOM 1603 N N . THR B 1 14 ? 16.422 -11.469 -22.328 1 96.56 14 THR B N 1
ATOM 1604 C CA . THR B 1 14 ? 17.359 -10.727 -23.156 1 96.56 14 THR B CA 1
ATOM 1605 C C . THR B 1 14 ? 18.547 -11.594 -23.531 1 96.56 14 THR B C 1
ATOM 1607 O O . THR B 1 14 ? 19.328 -11.25 -24.422 1 96.56 14 THR B O 1
ATOM 1610 N N . GLY B 1 15 ? 18.703 -12.641 -22.844 1 96.56 15 GLY B N 1
ATOM 1611 C CA . GLY B 1 15 ? 19.891 -13.461 -22.953 1 96.56 15 GLY B CA 1
ATOM 1612 C C . GLY B 1 15 ? 20.844 -13.281 -21.781 1 96.56 15 GLY B C 1
ATOM 1613 O O . GLY B 1 15 ? 21.734 -14.117 -21.562 1 96.56 15 GLY B O 1
ATOM 1614 N N . GLU B 1 16 ? 20.719 -12.234 -21.016 1 97.5 16 GLU B N 1
ATOM 1615 C CA . GLU B 1 16 ? 21.516 -11.984 -19.812 1 97.5 16 GLU B CA 1
ATOM 1616 C C . GLU B 1 16 ? 20.859 -12.617 -18.594 1 97.5 16 GLU B C 1
ATOM 1618 O O . GLU B 1 16 ? 19.641 -12.805 -18.547 1 97.5 16 GLU B O 1
ATOM 1623 N N . THR B 1 17 ? 21.703 -13.008 -17.672 1 97.69 17 THR B N 1
ATOM 1624 C CA . THR B 1 17 ? 21.219 -13.57 -16.406 1 97.69 17 THR B CA 1
ATOM 1625 C C . THR B 1 17 ? 21.75 -12.781 -15.219 1 97.69 17 THR B C 1
ATOM 1627 O O . THR B 1 17 ? 22.672 -11.969 -15.367 1 97.69 17 THR B O 1
ATOM 1630 N N . VAL B 1 18 ? 21.109 -12.945 -14.102 1 97.31 18 VAL B N 1
ATOM 1631 C CA . VAL B 1 18 ? 21.469 -12.234 -12.875 1 97.31 18 VAL B CA 1
ATOM 1632 C C . VAL B 1 18 ? 21.156 -13.117 -11.664 1 97.31 18 VAL B C 1
ATOM 1634 O O . VAL B 1 18 ? 20.234 -13.93 -11.695 1 97.31 18 VAL B O 1
ATOM 1637 N N . THR B 1 19 ? 21.984 -12.953 -10.656 1 96.62 19 THR B N 1
ATOM 1638 C CA . THR B 1 19 ? 21.672 -13.664 -9.414 1 96.62 19 THR B CA 1
ATOM 1639 C C . THR B 1 19 ? 20.484 -13.031 -8.711 1 96.62 19 THR B C 1
ATOM 1641 O O . THR B 1 19 ? 20.156 -11.867 -8.953 1 96.62 19 THR B O 1
ATOM 1644 N N . ARG B 1 20 ? 19.812 -13.82 -7.879 1 93.81 20 ARG B N 1
ATOM 1645 C CA . ARG B 1 20 ? 18.703 -13.32 -7.07 1 93.81 20 ARG B CA 1
ATOM 1646 C C . ARG B 1 20 ? 19.125 -12.086 -6.273 1 93.81 20 ARG B C 1
ATOM 1648 O O . ARG B 1 20 ? 18.406 -11.086 -6.25 1 93.81 20 ARG B O 1
ATOM 1655 N N . GLU B 1 21 ? 20.219 -12.156 -5.645 1 91.88 21 GLU B N 1
ATOM 1656 C CA . GLU B 1 21 ? 20.719 -11.062 -4.82 1 91.88 21 GLU B CA 1
ATOM 1657 C C . GLU B 1 21 ? 20.922 -9.797 -5.648 1 91.88 21 GLU B C 1
ATOM 1659 O O . GLU B 1 21 ? 20.469 -8.719 -5.258 1 91.88 21 GLU B O 1
ATOM 1664 N N . GLN B 1 22 ? 21.547 -9.953 -6.77 1 93.19 22 GLN B N 1
ATOM 1665 C CA . GLN B 1 22 ? 21.812 -8.805 -7.637 1 93.19 22 GLN B CA 1
ATOM 1666 C C . GLN B 1 22 ? 20.516 -8.227 -8.195 1 93.19 22 GLN B C 1
ATOM 1668 O O . GLN B 1 22 ? 20.359 -7.012 -8.305 1 93.19 22 GLN B O 1
ATOM 1673 N N . ALA B 1 23 ? 19.625 -9.141 -8.609 1 93.81 23 ALA B N 1
ATOM 1674 C CA . ALA B 1 23 ? 18.328 -8.695 -9.133 1 93.81 23 ALA B CA 1
ATOM 1675 C C . ALA B 1 23 ? 17.625 -7.773 -8.141 1 93.81 23 ALA B C 1
ATOM 1677 O O . ALA B 1 23 ? 17.156 -6.699 -8.508 1 93.81 23 ALA B O 1
ATOM 1678 N N . HIS B 1 24 ? 17.641 -8.109 -6.824 1 89.94 24 HIS B N 1
ATOM 1679 C CA . HIS B 1 24 ? 16.875 -7.383 -5.812 1 89.94 24 HIS B CA 1
ATOM 1680 C C . HIS B 1 24 ? 17.656 -6.191 -5.277 1 89.94 24 HIS B C 1
ATOM 1682 O O . HIS B 1 24 ? 17.078 -5.215 -4.805 1 89.94 24 HIS B O 1
ATOM 1688 N N . THR B 1 25 ? 18.969 -6.203 -5.367 1 86.12 25 THR B N 1
ATOM 1689 C CA . THR B 1 25 ? 19.781 -5.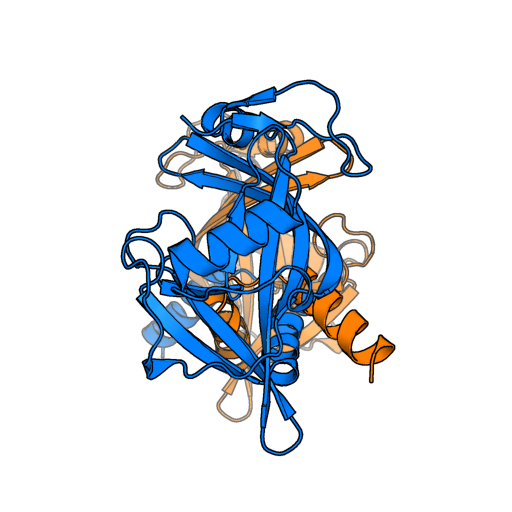07 -4.949 1 86.12 25 THR B CA 1
ATOM 1690 C C . THR B 1 25 ? 19.75 -3.963 -6 1 86.12 25 THR B C 1
ATOM 1692 O O . THR B 1 25 ? 19.688 -2.781 -5.66 1 86.12 25 THR B O 1
ATOM 1695 N N . GLU B 1 26 ? 19.719 -4.359 -7.273 1 86.19 26 GLU B N 1
ATOM 1696 C CA . GLU B 1 26 ? 19.859 -3.387 -8.352 1 86.19 26 GLU B CA 1
ATOM 1697 C C . GLU B 1 26 ? 18.531 -3.127 -9.047 1 86.19 26 GLU B C 1
ATOM 1699 O O . GLU B 1 26 ? 18.438 -2.258 -9.914 1 86.19 26 GLU B O 1
ATOM 1704 N N . GLY B 1 27 ? 17.562 -3.879 -8.703 1 88.44 27 GLY B N 1
ATOM 1705 C CA . GLY B 1 27 ? 16.25 -3.684 -9.305 1 88.44 27 GLY B CA 1
ATOM 1706 C C . GLY B 1 27 ? 16.188 -4.145 -10.742 1 88.44 27 GLY B C 1
ATOM 1707 O O . GLY B 1 27 ? 15.695 -3.42 -11.609 1 88.44 27 GLY B O 1
ATOM 1708 N N . ILE B 1 28 ? 16.703 -5.281 -11.008 1 91.44 28 ILE B N 1
ATOM 1709 C CA . ILE B 1 28 ? 16.719 -5.812 -12.367 1 91.44 28 ILE B CA 1
ATOM 1710 C C . ILE B 1 28 ? 15.453 -6.621 -12.625 1 91.44 28 ILE B C 1
ATOM 1712 O O . ILE B 1 28 ? 15.148 -7.555 -11.883 1 91.44 28 ILE B O 1
ATOM 1716 N N . PRO B 1 29 ? 14.781 -6.266 -13.641 1 93.62 29 PRO B N 1
ATOM 1717 C CA . PRO B 1 29 ? 13.516 -6.945 -13.922 1 93.62 29 PRO B CA 1
ATOM 1718 C C . PRO B 1 29 ? 13.695 -8.43 -14.234 1 93.62 29 PRO B C 1
ATOM 1720 O O . PRO B 1 29 ? 14.633 -8.805 -14.945 1 93.62 29 PRO B O 1
ATOM 1723 N N . HIS B 1 30 ? 12.82 -9.25 -13.664 1 97.19 30 HIS B N 1
ATOM 1724 C CA . HIS B 1 30 ? 12.812 -10.695 -13.875 1 97.19 30 HIS B CA 1
ATOM 1725 C C . HIS B 1 30 ? 11.391 -11.25 -13.789 1 97.19 30 HIS B C 1
ATOM 1727 O O . HIS B 1 30 ? 10.445 -10.508 -13.523 1 97.19 30 HIS B O 1
ATOM 1733 N N . ARG B 1 31 ? 11.281 -12.555 -14.031 1 97.62 31 ARG B N 1
ATOM 1734 C CA . ARG B 1 31 ? 9.945 -13.133 -14.172 1 97.62 31 ARG B CA 1
ATOM 1735 C C . ARG B 1 31 ? 9.578 -13.953 -12.938 1 97.62 31 ARG B C 1
ATOM 1737 O O . ARG B 1 31 ? 10.438 -14.562 -12.305 1 97.62 31 ARG B O 1
ATOM 1744 N N . THR B 1 32 ? 8.305 -13.945 -12.617 1 97.62 32 THR B N 1
ATOM 1745 C CA . THR B 1 32 ? 7.727 -14.805 -11.586 1 97.62 32 THR B CA 1
ATOM 1746 C C . THR B 1 32 ? 6.465 -15.484 -12.109 1 97.62 32 THR B C 1
ATOM 1748 O O . THR B 1 32 ? 5.863 -15.031 -13.086 1 97.62 32 THR B O 1
ATOM 1751 N N . ALA B 1 33 ? 6.156 -16.578 -11.547 1 98.12 33 ALA B N 1
ATOM 1752 C CA . ALA B 1 33 ? 4.906 -17.281 -11.805 1 98.12 33 ALA B CA 1
ATOM 1753 C C . ALA B 1 33 ? 3.961 -17.172 -10.609 1 98.12 33 ALA B C 1
ATOM 1755 O O . ALA B 1 33 ? 4.359 -17.422 -9.469 1 98.12 33 ALA B O 1
ATOM 1756 N N . HIS B 1 34 ? 2.756 -16.734 -10.852 1 98.56 34 HIS B N 1
ATOM 1757 C CA . HIS B 1 34 ? 1.701 -16.625 -9.852 1 98.56 34 HIS B CA 1
ATOM 1758 C C . HIS B 1 34 ? 0.523 -17.531 -10.188 1 98.56 34 HIS B C 1
ATOM 1760 O O . HIS B 1 34 ? -0.127 -17.359 -11.219 1 98.56 34 HIS B O 1
ATOM 1766 N N . ILE B 1 35 ? 0.272 -18.469 -9.344 1 98.75 35 ILE B N 1
ATOM 1767 C CA . ILE B 1 35 ? -0.849 -19.375 -9.555 1 98.75 35 ILE B CA 1
ATOM 1768 C C . ILE B 1 35 ? -1.998 -19 -8.625 1 98.75 35 ILE B C 1
ATOM 1770 O O . ILE B 1 35 ? -1.793 -18.812 -7.422 1 98.75 35 ILE B O 1
ATOM 1774 N N . TRP B 1 36 ? -3.117 -18.828 -9.148 1 98.75 36 TRP B N 1
ATOM 1775 C CA . TRP B 1 36 ? -4.34 -18.516 -8.406 1 98.75 36 TRP B CA 1
ATOM 1776 C C . TRP B 1 36 ? -5.289 -19.719 -8.422 1 98.75 36 TRP B C 1
ATOM 1778 O O . TRP B 1 36 ? -5.742 -20.141 -9.484 1 98.75 36 TRP B O 1
ATOM 1788 N N . ILE B 1 37 ? -5.562 -20.281 -7.273 1 98.69 37 ILE B N 1
ATOM 1789 C CA . ILE B 1 37 ? -6.453 -21.438 -7.129 1 98.69 37 ILE B CA 1
ATOM 1790 C C . ILE B 1 37 ? -7.875 -20.953 -6.852 1 98.69 37 ILE B C 1
ATOM 1792 O O . ILE B 1 37 ? -8.125 -20.281 -5.844 1 98.69 37 ILE B O 1
ATOM 1796 N N . LEU B 1 38 ? -8.758 -21.312 -7.711 1 98.38 38 LEU B N 1
ATOM 1797 C CA . LEU B 1 38 ? -10.133 -20.812 -7.633 1 98.38 38 LEU B CA 1
ATOM 1798 C C . LEU B 1 38 ? -11.117 -21.969 -7.48 1 98.38 38 LEU B C 1
ATOM 1800 O O . LEU B 1 38 ? -10.836 -23.094 -7.914 1 98.38 38 LEU B O 1
ATOM 1804 N N . ARG B 1 39 ? -12.227 -21.656 -6.859 1 97.69 39 ARG B N 1
ATOM 1805 C CA . ARG B 1 39 ? -13.367 -22.562 -6.832 1 97.69 39 ARG B CA 1
ATOM 1806 C C . ARG B 1 39 ? -14.68 -21.797 -6.832 1 97.69 39 ARG B C 1
ATOM 1808 O O . ARG B 1 39 ? -14.711 -20.609 -6.5 1 97.69 39 ARG B O 1
ATOM 1815 N N . GLU B 1 40 ? -15.648 -22.484 -7.293 1 95.81 40 GLU B N 1
ATOM 1816 C CA . GLU B 1 40 ? -17 -21.938 -7.18 1 95.81 40 GLU B CA 1
ATOM 1817 C C . GLU B 1 40 ? -17.734 -22.547 -5.992 1 95.81 40 GLU B C 1
ATOM 1819 O O . GLU B 1 40 ? -17.766 -23.766 -5.832 1 95.81 40 GLU B O 1
ATOM 1824 N N . LYS B 1 41 ? -18.266 -21.672 -5.125 1 93.75 41 LYS B N 1
ATOM 1825 C CA . LYS B 1 41 ? -19.062 -22.109 -3.98 1 93.75 41 LYS B CA 1
ATOM 1826 C C . LYS B 1 41 ? -20.234 -21.172 -3.754 1 93.75 41 LYS B C 1
ATOM 1828 O O . LYS B 1 41 ? -20.062 -19.953 -3.611 1 93.75 41 LYS B O 1
ATOM 1833 N N . GLU B 1 42 ? -21.469 -21.766 -3.773 1 93.56 42 GLU B N 1
ATOM 1834 C CA . GLU B 1 42 ? -22.688 -21.016 -3.514 1 93.56 42 GLU B CA 1
ATOM 1835 C C . GLU B 1 42 ? -22.812 -19.812 -4.441 1 93.56 42 GLU B C 1
ATOM 1837 O O . GLU B 1 42 ? -23.125 -18.703 -3.992 1 93.56 42 GLU B O 1
ATOM 1842 N N . GLY B 1 43 ? -22.406 -20.016 -5.664 1 92.69 43 GLY B N 1
ATOM 1843 C CA . GLY B 1 43 ? -22.594 -19 -6.691 1 92.69 43 GLY B CA 1
ATOM 1844 C C . GLY B 1 43 ? -21.531 -17.922 -6.672 1 92.69 43 GLY B C 1
ATOM 1845 O O . GLY B 1 43 ? -21.656 -16.906 -7.375 1 92.69 43 GLY B O 1
ATOM 1846 N N . ARG B 1 44 ? -20.531 -18.078 -5.84 1 94.69 44 ARG B N 1
ATOM 1847 C CA . ARG B 1 44 ? -19.453 -17.109 -5.758 1 94.69 44 ARG B CA 1
ATOM 1848 C C . ARG B 1 44 ? -18.109 -17.766 -6.059 1 94.69 44 ARG B C 1
ATOM 1850 O O . ARG B 1 44 ? -17.906 -18.953 -5.789 1 94.69 44 ARG B O 1
ATOM 1857 N N . VAL B 1 45 ? -17.297 -17 -6.664 1 97.5 45 VAL B N 1
ATOM 1858 C CA . VAL B 1 45 ? -15.93 -17.484 -6.895 1 97.5 45 VAL B CA 1
ATOM 1859 C C . VAL B 1 45 ? -15.078 -17.203 -5.656 1 97.5 45 VAL B C 1
ATOM 1861 O O . VAL B 1 45 ? -15.07 -16.094 -5.133 1 97.5 45 VAL B O 1
ATOM 1864 N N . GLN B 1 46 ? -14.477 -18.266 -5.195 1 97.88 46 GLN B N 1
ATOM 1865 C CA . GLN B 1 46 ? -13.547 -18.141 -4.078 1 97.88 46 GLN B CA 1
ATOM 1866 C C . GLN B 1 46 ? -12.109 -18.391 -4.523 1 97.88 46 GLN B C 1
ATOM 1868 O O . GLN B 1 46 ? -11.875 -19.109 -5.504 1 97.88 46 GLN B O 1
ATOM 1873 N N . VAL B 1 47 ? -11.188 -17.781 -3.869 1 98.38 47 VAL B N 1
ATOM 1874 C CA . VAL B 1 47 ? -9.766 -17.938 -4.141 1 98.38 47 VAL B CA 1
ATOM 1875 C C . VAL B 1 47 ? -9.055 -18.453 -2.896 1 98.38 47 VAL B C 1
ATOM 1877 O O . VAL B 1 47 ? -9.352 -18.031 -1.778 1 98.38 47 VAL B O 1
ATOM 1880 N N . LEU B 1 48 ? -8.219 -19.438 -3.094 1 98.44 48 LEU B N 1
ATOM 1881 C CA . LEU B 1 48 ? -7.387 -19.953 -2.008 1 98.44 48 LEU B CA 1
ATOM 1882 C C . LEU B 1 48 ? -6.117 -19.109 -1.865 1 98.44 48 LEU B C 1
ATOM 1884 O O . LEU B 1 48 ? -5.273 -19.094 -2.764 1 98.44 48 LEU B O 1
ATOM 1888 N N . LEU B 1 49 ? -5.996 -18.422 -0.764 1 98.06 49 LEU B N 1
ATOM 1889 C CA . LEU B 1 49 ? -4.797 -17.625 -0.528 1 98.06 49 LEU B CA 1
ATOM 1890 C C . LEU B 1 49 ? -3.904 -18.297 0.52 1 98.06 49 LEU B C 1
ATOM 1892 O O . LEU B 1 49 ? -4.395 -19.016 1.384 1 98.06 49 LEU B O 1
ATOM 1896 N N . GLN B 1 50 ? -2.668 -18.078 0.323 1 97.69 50 GLN B N 1
ATOM 1897 C CA . GLN B 1 50 ? -1.719 -18.641 1.283 1 97.69 50 GLN B CA 1
ATOM 1898 C C . GLN B 1 50 ? -1.289 -17.594 2.303 1 97.69 50 GLN B C 1
ATOM 1900 O O . GLN B 1 50 ? -1.068 -16.422 1.951 1 97.69 50 GLN B O 1
ATOM 1905 N N . LYS B 1 51 ? -1.286 -17.953 3.58 1 96.06 51 LYS B N 1
ATOM 1906 C CA . LYS B 1 51 ? -0.733 -17.125 4.641 1 96.06 51 LYS B CA 1
ATOM 1907 C C . LYS B 1 51 ? 0.781 -17.281 4.734 1 96.06 51 LYS B C 1
ATOM 1909 O O . LYS B 1 51 ? 1.279 -18.391 4.945 1 96.06 51 LYS B O 1
ATOM 1914 N N . ARG B 1 52 ? 1.515 -16.219 4.527 1 94.94 52 ARG B N 1
ATOM 1915 C CA . ARG B 1 52 ? 2.973 -16.25 4.586 1 94.94 52 ARG B CA 1
ATOM 1916 C C . ARG B 1 52 ? 3.455 -16.609 5.988 1 94.94 52 ARG B C 1
ATOM 1918 O O . ARG B 1 52 ? 2.906 -16.141 6.98 1 94.94 52 ARG B O 1
ATOM 1925 N N . ALA B 1 53 ? 4.496 -17.438 6 1 93.62 53 ALA B N 1
ATOM 1926 C CA . ALA B 1 53 ? 5.082 -17.812 7.285 1 93.62 53 ALA B CA 1
ATOM 1927 C C . ALA B 1 53 ? 5.609 -16.578 8.023 1 93.62 53 ALA B C 1
ATOM 1929 O O . ALA B 1 53 ? 6.016 -15.594 7.398 1 93.62 53 ALA B O 1
ATOM 1930 N N . MET B 1 54 ? 5.664 -16.625 9.344 1 90.38 54 MET B N 1
ATOM 1931 C CA . MET B 1 54 ? 6.023 -15.492 10.188 1 90.38 54 MET B CA 1
ATOM 1932 C C . MET B 1 54 ? 7.504 -15.156 10.047 1 90.38 54 MET B C 1
ATOM 1934 O O . MET B 1 54 ? 7.922 -14.031 10.328 1 90.38 54 MET B O 1
ATOM 1938 N N . ASN B 1 55 ? 8.266 -16.062 9.586 1 88.19 55 ASN B N 1
ATOM 1939 C CA . ASN B 1 55 ? 9.711 -15.859 9.492 1 88.19 55 ASN B CA 1
ATOM 1940 C C . ASN B 1 55 ? 10.109 -15.203 8.18 1 88.19 55 ASN B C 1
ATOM 1942 O O . ASN B 1 55 ? 11.281 -14.93 7.945 1 88.19 55 ASN B O 1
ATOM 1946 N N . LYS B 1 56 ? 9.164 -15.008 7.363 1 86.12 56 LYS B N 1
ATOM 1947 C CA . LYS B 1 56 ? 9.453 -14.328 6.105 1 86.12 56 LYS B CA 1
ATOM 1948 C C . LYS B 1 56 ? 9.844 -12.875 6.344 1 86.12 56 LYS B C 1
ATOM 1950 O O . LYS B 1 56 ? 9.328 -12.227 7.258 1 86.12 56 LYS B O 1
ATOM 1955 N N . ASP B 1 57 ? 10.688 -12.375 5.496 1 76.31 57 ASP B N 1
ATOM 1956 C CA . ASP B 1 57 ? 11.156 -11 5.621 1 76.31 57 ASP B CA 1
ATOM 1957 C C . ASP B 1 57 ? 10.07 -10.008 5.188 1 76.31 57 ASP B C 1
ATOM 1959 O O . ASP B 1 57 ? 9.883 -8.977 5.828 1 76.31 57 ASP B O 1
ATOM 1963 N N . SER B 1 58 ? 9.422 -10.461 4.148 1 76.75 58 SER B N 1
ATOM 1964 C CA . SER B 1 58 ? 8.422 -9.555 3.598 1 76.75 58 SER B CA 1
ATOM 1965 C C . SER B 1 58 ? 7.012 -10.031 3.924 1 76.75 58 SER B C 1
ATOM 1967 O O . SER B 1 58 ? 6.656 -11.18 3.652 1 76.75 58 SER B O 1
ATOM 1969 N N . PHE B 1 59 ? 6.215 -9.211 4.629 1 85.31 59 PHE B N 1
ATOM 1970 C CA . PHE B 1 59 ? 4.789 -9.352 4.895 1 85.31 59 PHE B CA 1
ATOM 1971 C C . PHE B 1 59 ? 4.5 -10.641 5.648 1 85.31 59 PHE B C 1
ATOM 1973 O O . PHE B 1 59 ? 3.639 -11.422 5.242 1 85.31 59 PHE B O 1
ATOM 1980 N N . PRO B 1 60 ? 5.195 -10.867 6.699 1 89.12 60 PRO B N 1
ATOM 1981 C CA . PRO B 1 60 ? 4.934 -12.086 7.473 1 89.12 60 PRO B CA 1
ATOM 1982 C C . PRO B 1 60 ? 3.498 -12.156 7.988 1 89.12 60 PRO B C 1
ATOM 1984 O O . PRO B 1 60 ? 2.943 -11.148 8.43 1 89.12 60 PRO B O 1
ATOM 1987 N N . GLY B 1 61 ? 2.854 -13.297 7.805 1 92.5 61 GLY B N 1
ATOM 1988 C CA . GLY B 1 61 ? 1.54 -13.531 8.383 1 92.5 61 GLY B CA 1
ATOM 1989 C C . GLY B 1 61 ? 0.408 -12.992 7.527 1 92.5 61 GLY B C 1
ATOM 1990 O O . GLY B 1 61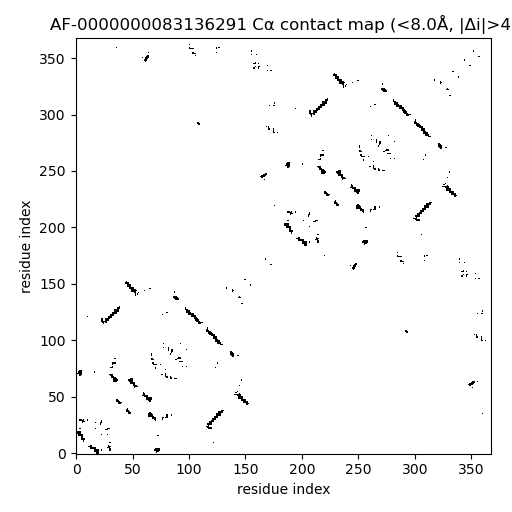 ? -0.76 -13.07 7.914 1 92.5 61 GLY B O 1
ATOM 1991 N N . MET B 1 62 ? 0.71 -12.445 6.43 1 93.38 62 MET B N 1
ATOM 1992 C CA . MET B 1 62 ? -0.322 -11.898 5.555 1 93.38 62 MET B CA 1
ATOM 1993 C C . MET B 1 62 ? -0.693 -12.891 4.461 1 93.38 62 MET B C 1
ATOM 1995 O O . MET B 1 62 ? 0.097 -13.781 4.129 1 93.38 62 MET B O 1
ATOM 1999 N N . PHE B 1 63 ? -1.864 -12.719 3.918 1 95.75 63 PHE B N 1
ATOM 2000 C CA . PHE B 1 63 ? -2.34 -13.586 2.85 1 95.75 63 PHE B CA 1
ATOM 2001 C C . PHE B 1 63 ? -1.854 -13.094 1.492 1 95.75 63 PHE B C 1
ATOM 2003 O O . PHE B 1 63 ? -2.041 -11.922 1.149 1 95.75 63 PHE B O 1
ATOM 2010 N N . ASP B 1 64 ? -1.249 -13.953 0.801 1 96.5 64 ASP B N 1
ATOM 2011 C CA . ASP B 1 64 ? -0.678 -13.719 -0.522 1 96.5 64 ASP B CA 1
ATOM 2012 C C . ASP B 1 64 ? -1.357 -14.594 -1.574 1 96.5 64 ASP B C 1
ATOM 2014 O O . ASP B 1 64 ? -2.32 -15.305 -1.273 1 96.5 64 ASP B O 1
ATOM 2018 N N . THR B 1 65 ? -0.903 -14.438 -2.852 1 96.94 65 THR B N 1
ATOM 2019 C CA . THR B 1 65 ? -1.372 -15.297 -3.934 1 96.94 65 THR B CA 1
ATOM 2020 C C . THR B 1 65 ? -1.313 -16.766 -3.52 1 96.94 65 THR B C 1
ATOM 2022 O O . THR B 1 65 ? -0.545 -17.141 -2.629 1 96.94 65 THR B O 1
ATOM 2025 N N . SER B 1 66 ? -2.113 -17.609 -4.168 1 98.19 66 SER B N 1
ATOM 2026 C CA . SER B 1 66 ? -2.197 -19.031 -3.822 1 98.19 66 SER B CA 1
ATOM 2027 C C . SER B 1 66 ? -0.818 -19.672 -3.807 1 98.19 66 SER B C 1
ATOM 2029 O O . SER B 1 66 ? -0.494 -20.438 -2.891 1 98.19 66 SER B O 1
ATOM 2031 N N . SER B 1 67 ? -0.083 -19.438 -4.758 1 97.81 67 SER B N 1
ATOM 2032 C CA . SER B 1 67 ? 1.292 -19.906 -4.922 1 97.81 67 SER B CA 1
ATOM 2033 C C . SER B 1 67 ? 2.061 -19.016 -5.895 1 97.81 67 SER B C 1
ATOM 2035 O O . SER B 1 67 ? 1.513 -18.578 -6.906 1 97.81 67 SER B O 1
ATOM 2037 N N . ALA B 1 68 ? 3.215 -18.688 -5.48 1 97.31 68 ALA B N 1
ATOM 2038 C CA . ALA B 1 68 ? 4.031 -17.859 -6.371 1 97.31 68 ALA B CA 1
ATOM 2039 C C . ALA B 1 68 ? 5.52 -18.156 -6.18 1 97.31 68 ALA B C 1
ATOM 2041 O O . ALA B 1 68 ? 5.934 -18.609 -5.109 1 97.31 68 ALA B O 1
ATOM 2042 N N . GLY B 1 69 ? 6.289 -17.859 -7.25 1 96.12 69 GLY B N 1
ATOM 2043 C CA . GLY B 1 69 ? 7.73 -18.016 -7.156 1 96.12 69 GLY B CA 1
ATOM 2044 C C . GLY B 1 69 ? 8.469 -17.484 -8.367 1 96.12 69 GLY B C 1
ATOM 2045 O O . GLY B 1 69 ? 7.859 -17.172 -9.391 1 96.12 69 GLY B O 1
ATOM 2046 N N . HIS B 1 70 ? 9.703 -17.406 -8.148 1 96.56 70 HIS B N 1
ATOM 2047 C CA . HIS B 1 70 ? 10.562 -16.906 -9.219 1 96.56 70 HIS B CA 1
ATOM 2048 C C . HIS B 1 70 ? 10.75 -17.938 -10.312 1 96.56 70 HIS B C 1
ATOM 2050 O O . HIS B 1 70 ? 10.758 -19.141 -10.039 1 96.56 70 HIS B O 1
ATOM 2056 N N . ILE B 1 71 ? 10.906 -17.438 -11.484 1 97.19 71 ILE B N 1
ATOM 2057 C CA . ILE B 1 71 ? 11.242 -18.281 -12.625 1 97.19 71 ILE B CA 1
ATOM 20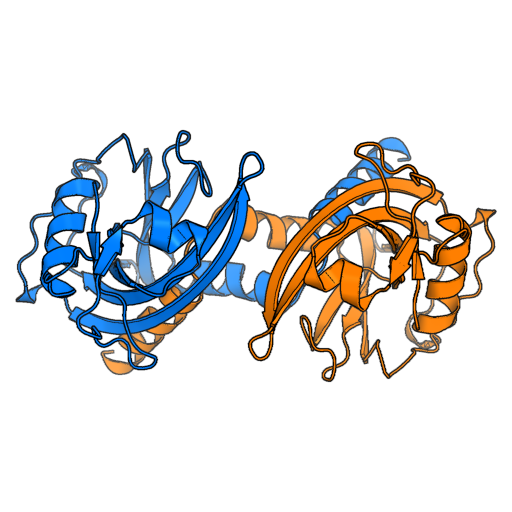58 C C . ILE B 1 71 ? 12.758 -18.328 -12.805 1 97.19 71 ILE B C 1
ATOM 2060 O O . ILE B 1 71 ? 13.398 -17.297 -12.977 1 97.19 71 ILE B O 1
ATOM 2064 N N . GLN B 1 72 ? 13.289 -19.5 -12.789 1 96.31 72 GLN B N 1
ATOM 2065 C CA . GLN B 1 72 ? 14.727 -19.672 -12.938 1 96.31 72 GLN B CA 1
ATOM 2066 C C . GLN B 1 72 ? 15.164 -19.391 -14.375 1 96.31 72 GLN B C 1
ATOM 2068 O O . GLN B 1 72 ? 14.375 -19.531 -15.305 1 96.31 72 GLN B O 1
ATOM 2073 N N . ALA B 1 73 ? 16.422 -19.047 -14.422 1 97.06 73 ALA B N 1
ATOM 2074 C CA . ALA B 1 73 ? 16.969 -18.781 -15.75 1 97.06 73 ALA B CA 1
ATOM 2075 C C . ALA B 1 73 ? 16.781 -19.984 -16.672 1 97.06 73 ALA B C 1
ATOM 2077 O O . ALA B 1 73 ? 17.078 -21.125 -16.297 1 97.06 73 ALA B O 1
ATOM 2078 N N . GLY B 1 74 ? 16.234 -19.703 -17.844 1 96.19 74 GLY B N 1
ATOM 2079 C CA . GLY B 1 74 ? 16.062 -20.766 -18.828 1 96.19 74 GLY B CA 1
ATOM 2080 C C . GLY B 1 74 ? 14.719 -21.453 -18.734 1 96.19 74 GLY B C 1
ATOM 2081 O O . GLY B 1 74 ? 14.297 -22.125 -19.672 1 96.19 74 GLY B O 1
ATOM 2082 N N . ASP B 1 75 ? 14.016 -21.328 -17.609 1 96.06 75 ASP B N 1
ATOM 2083 C CA . ASP B 1 75 ? 12.742 -22.016 -17.422 1 96.06 75 ASP B CA 1
ATOM 2084 C C . ASP B 1 75 ? 11.602 -21.234 -18.094 1 96.06 75 ASP B C 1
ATOM 2086 O O . ASP B 1 75 ? 11.68 -20.016 -18.25 1 96.06 75 ASP B O 1
ATOM 2090 N N . GLU B 1 76 ? 10.625 -22 -18.516 1 96.12 76 GLU B N 1
ATOM 2091 C CA . GLU B 1 76 ? 9.375 -21.391 -18.953 1 96.12 76 GLU B CA 1
ATOM 2092 C C . GLU B 1 76 ? 8.438 -21.125 -17.781 1 96.12 76 GLU B C 1
ATOM 2094 O O . GLU B 1 76 ? 8.477 -21.844 -16.781 1 96.12 76 GLU B O 1
ATOM 2099 N N . PRO B 1 77 ? 7.609 -20.125 -17.891 1 97.5 77 PRO B N 1
ATOM 2100 C CA . PRO B 1 77 ? 6.711 -19.766 -16.781 1 97.5 77 PRO B CA 1
ATOM 2101 C C . PRO B 1 77 ? 5.836 -20.922 -16.328 1 97.5 77 PRO B C 1
ATOM 2103 O O . PRO B 1 77 ? 5.664 -21.141 -15.125 1 97.5 77 PRO B O 1
ATOM 2106 N N . LEU B 1 78 ? 5.371 -21.688 -17.266 1 98.12 78 LEU B N 1
ATOM 2107 C CA . LEU B 1 78 ? 4.48 -22.797 -16.922 1 98.12 78 LEU B CA 1
ATOM 2108 C C . LEU B 1 78 ? 5.203 -23.844 -16.078 1 98.12 78 LEU B C 1
ATOM 2110 O O . LEU B 1 78 ? 4.648 -24.359 -15.102 1 98.12 78 LEU B O 1
ATOM 2114 N N . GLU B 1 79 ? 6.375 -24.125 -16.438 1 97.19 79 GLU B N 1
ATOM 2115 C CA . GLU B 1 79 ? 7.172 -25.109 -15.703 1 97.19 79 GLU B CA 1
ATOM 2116 C C . GLU B 1 79 ? 7.398 -24.656 -14.258 1 97.19 79 GLU B C 1
ATOM 2118 O O . GLU B 1 79 ? 7.285 -25.469 -13.328 1 97.19 79 GLU B O 1
ATOM 2123 N N . SER B 1 80 ? 7.746 -23.469 -14.148 1 97.31 80 SER B N 1
ATOM 2124 C CA . SER B 1 80 ? 7.965 -22.922 -12.812 1 97.31 80 SER B CA 1
ATOM 2125 C C . SER B 1 80 ? 6.68 -22.922 -11.992 1 97.31 80 SER B C 1
ATOM 2127 O O . SER B 1 80 ? 6.703 -23.188 -10.789 1 97.31 80 SER B O 1
ATOM 2129 N N . ALA B 1 81 ? 5.57 -22.625 -12.633 1 98.38 81 ALA B N 1
ATOM 2130 C CA . ALA B 1 81 ? 4.273 -22.625 -11.961 1 98.38 81 ALA B CA 1
ATOM 2131 C C . ALA B 1 81 ? 3.963 -24 -11.383 1 98.38 81 ALA B C 1
ATOM 2133 O O . ALA B 1 81 ? 3.547 -24.125 -10.234 1 98.38 81 ALA B O 1
ATOM 2134 N N . LEU B 1 82 ? 4.219 -25.016 -12.211 1 98.31 82 LEU B N 1
ATOM 2135 C CA . LEU B 1 82 ? 3.963 -26.391 -11.781 1 98.31 82 LEU B CA 1
ATOM 2136 C C . LEU B 1 82 ? 4.859 -26.766 -10.609 1 98.31 82 LEU B C 1
ATOM 2138 O O . LEU B 1 82 ? 4.395 -27.359 -9.633 1 98.31 82 LEU B O 1
ATOM 2142 N N . ARG B 1 83 ? 6.066 -26.375 -10.711 1 97.38 83 ARG B N 1
ATOM 2143 C CA . ARG B 1 83 ? 7.031 -26.672 -9.656 1 97.38 83 ARG B CA 1
ATOM 2144 C C . ARG B 1 83 ? 6.637 -25.984 -8.352 1 97.38 83 ARG B C 1
ATOM 2146 O O . ARG B 1 83 ? 6.645 -26.609 -7.289 1 97.38 83 ARG B O 1
ATOM 2153 N N . GLU B 1 84 ? 6.293 -24.75 -8.398 1 97.38 84 GLU B N 1
ATOM 2154 C CA . GLU B 1 84 ? 5.941 -23.984 -7.203 1 97.38 84 GLU B CA 1
ATOM 2155 C C . GLU B 1 84 ? 4.703 -24.562 -6.527 1 97.38 84 GLU B C 1
ATOM 2157 O O . GLU B 1 84 ? 4.629 -24.625 -5.297 1 97.38 84 GLU B O 1
ATOM 2162 N N . LEU B 1 85 ? 3.715 -24.984 -7.273 1 97.75 85 LEU B N 1
ATOM 2163 C CA . LEU B 1 85 ? 2.508 -25.594 -6.723 1 97.75 85 LEU B CA 1
ATOM 2164 C C . LEU B 1 85 ? 2.85 -26.828 -5.91 1 97.75 85 LEU B C 1
ATOM 2166 O O . LEU B 1 85 ? 2.33 -27.016 -4.805 1 97.75 85 LEU B O 1
ATOM 2170 N N . GLU B 1 86 ? 3.678 -27.594 -6.543 1 97.56 86 GLU B N 1
ATOM 2171 C CA . GLU B 1 86 ? 4.102 -28.828 -5.863 1 97.56 86 GLU B CA 1
ATOM 2172 C C . GLU B 1 86 ? 4.902 -28.5 -4.605 1 97.56 86 GLU B C 1
ATOM 2174 O O . GLU B 1 86 ? 4.621 -29.047 -3.531 1 97.56 86 GLU B O 1
ATOM 2179 N N . GLU B 1 87 ? 5.879 -27.656 -4.656 1 97 87 GLU B N 1
ATOM 2180 C CA . GLU B 1 87 ? 6.777 -27.344 -3.551 1 97 87 GLU B CA 1
ATOM 2181 C C . GLU B 1 87 ? 6.02 -26.703 -2.393 1 97 87 GLU B C 1
ATOM 2183 O O . GLU B 1 87 ? 6.184 -27.094 -1.238 1 97 87 GLU B O 1
ATOM 2188 N N . GLU B 1 88 ? 5.152 -25.75 -2.738 1 97.5 88 GLU B N 1
ATOM 2189 C CA . GLU B 1 88 ? 4.547 -24.938 -1.679 1 97.5 88 GLU B CA 1
ATOM 2190 C C . GLU B 1 88 ? 3.285 -25.609 -1.137 1 97.5 88 GLU B C 1
ATOM 2192 O O . GLU B 1 88 ? 2.975 -25.484 0.05 1 97.5 88 GLU B O 1
ATOM 2197 N N . LEU B 1 89 ? 2.518 -26.328 -1.989 1 97.75 89 LEU B N 1
ATOM 2198 C CA . LEU B 1 89 ? 1.181 -26.766 -1.586 1 97.75 89 LEU B CA 1
ATOM 2199 C C . LEU B 1 89 ? 1.019 -28.266 -1.747 1 97.75 89 LEU B C 1
ATOM 2201 O O . LEU B 1 89 ? -0.011 -28.828 -1.365 1 97.75 89 LEU B O 1
ATOM 2205 N N . GLY B 1 90 ? 1.972 -28.938 -2.348 1 97.62 90 GLY B N 1
ATOM 2206 C CA . GLY B 1 90 ? 1.866 -30.375 -2.574 1 97.62 90 GLY B CA 1
ATOM 2207 C C . GLY B 1 90 ? 0.877 -30.734 -3.666 1 97.62 90 GLY B C 1
ATOM 2208 O O . GLY B 1 90 ? 0.35 -31.844 -3.689 1 97.62 90 GLY B O 1
ATOM 2209 N N . ILE B 1 91 ? 0.568 -29.766 -4.504 1 97.62 91 ILE B N 1
ATOM 2210 C CA . ILE B 1 91 ? -0.374 -30.016 -5.59 1 97.62 91 ILE B CA 1
ATOM 2211 C C . ILE B 1 91 ? 0.386 -30.438 -6.844 1 97.62 91 ILE B C 1
ATOM 2213 O O . ILE B 1 91 ? 1.212 -29.688 -7.363 1 97.62 91 ILE B O 1
ATOM 2217 N N . TYR B 1 92 ? 0.149 -31.562 -7.332 1 97.25 92 TYR B N 1
ATOM 2218 C CA . TYR B 1 92 ? 0.729 -32.062 -8.57 1 97.25 92 TYR B CA 1
ATOM 2219 C C . TYR B 1 92 ? -0.21 -31.844 -9.75 1 97.25 92 TYR B C 1
ATOM 2221 O O . TYR B 1 92 ? -1.009 -32.719 -10.094 1 97.25 92 TYR B O 1
ATOM 2229 N N . ALA B 1 93 ? -0.107 -30.703 -10.336 1 98 93 ALA B N 1
ATOM 2230 C CA . ALA B 1 93 ? -0.956 -30.344 -11.461 1 98 93 ALA B CA 1
ATOM 2231 C C . ALA B 1 93 ? -0.309 -30.734 -12.789 1 98 93 ALA B C 1
ATOM 2233 O O . ALA B 1 93 ? 0.918 -30.812 -12.891 1 98 93 ALA B O 1
ATOM 2234 N N . THR B 1 94 ? -1.115 -31.016 -13.797 1 97.94 94 THR B N 1
ATOM 2235 C CA . THR B 1 94 ? -0.643 -31.188 -15.172 1 97.94 94 THR B CA 1
ATOM 2236 C C . THR B 1 94 ? -0.667 -29.844 -15.906 1 97.94 94 THR B C 1
ATOM 2238 O O . THR B 1 94 ? -1.374 -28.922 -15.508 1 97.94 94 THR B O 1
ATOM 2241 N N . PRO B 1 95 ? 0.16 -29.719 -16.953 1 98.06 95 PRO B N 1
ATOM 2242 C CA . PRO B 1 95 ? 0.184 -28.469 -17.719 1 98.06 95 PRO B CA 1
ATOM 2243 C C . PRO B 1 95 ? -1.203 -28.031 -18.188 1 98.06 95 PRO B C 1
ATOM 2245 O O . PRO B 1 95 ? -1.513 -26.844 -18.203 1 98.06 95 PRO B O 1
ATOM 2248 N N . GLU B 1 96 ? -2.096 -29.016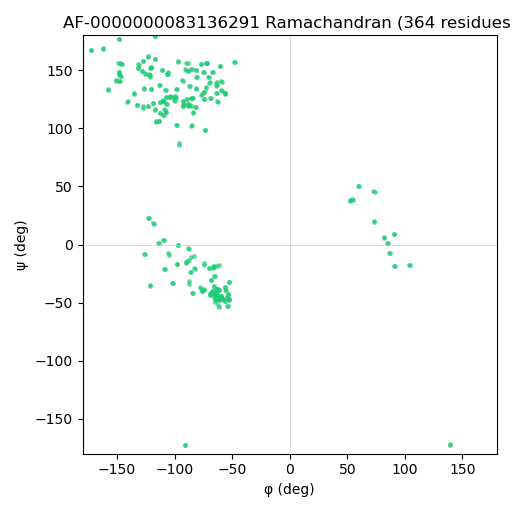 -18.484 1 97.75 96 GLU B N 1
ATOM 2249 C CA . GLU B 1 96 ? -3.414 -28.703 -19.031 1 97.75 96 GLU B CA 1
ATOM 2250 C C . GLU B 1 96 ? -4.34 -28.141 -17.969 1 97.75 96 GLU B C 1
ATOM 2252 O O . GLU B 1 96 ? -5.375 -27.547 -18.281 1 97.75 96 GLU B O 1
ATOM 2257 N N . GLN B 1 97 ? -3.957 -28.328 -16.719 1 98.25 97 GLN B N 1
ATOM 2258 C CA . GLN B 1 97 ? -4.801 -27.891 -15.617 1 98.25 97 GLN B CA 1
ATOM 2259 C C . GLN B 1 97 ? -4.492 -26.453 -15.227 1 98.25 97 GLN B C 1
ATOM 2261 O O . GLN B 1 97 ? -5.223 -25.844 -14.438 1 98.25 97 GLN B O 1
ATOM 2266 N N . LEU B 1 98 ? -3.385 -25.938 -15.703 1 98.44 98 LEU B N 1
ATOM 2267 C CA . LEU B 1 98 ? -3.043 -24.531 -15.492 1 98.44 98 LEU B CA 1
ATOM 2268 C C . LEU B 1 98 ? -3.381 -23.703 -16.719 1 98.44 98 LEU B C 1
ATOM 2270 O O . LEU B 1 98 ? -2.914 -24 -17.828 1 98.44 98 LEU B O 1
ATOM 2274 N N . HIS B 1 99 ? -4.207 -22.656 -16.531 1 98.31 99 HIS B N 1
ATOM 2275 C CA . HIS B 1 99 ? -4.625 -21.781 -17.625 1 98.31 99 HIS B CA 1
ATOM 2276 C C . HIS B 1 99 ? -3.977 -20.406 -17.516 1 98.31 99 HIS B C 1
ATOM 2278 O O . HIS B 1 99 ? -4.168 -19.703 -16.516 1 98.31 99 HIS B O 1
ATOM 2284 N N . PHE B 1 100 ? -3.279 -20.047 -18.562 1 98.31 100 PHE B N 1
ATOM 2285 C CA . PHE B 1 100 ? -2.617 -18.75 -18.578 1 98.31 100 PHE B CA 1
ATOM 2286 C C . PHE B 1 100 ? -3.639 -17.609 -18.641 1 98.31 100 PHE B C 1
ATOM 2288 O O . PHE B 1 100 ? -4.504 -17.609 -19.516 1 98.31 100 PHE B O 1
ATOM 2295 N N . ALA B 1 101 ? -3.545 -16.656 -17.703 1 98.12 101 ALA B N 1
ATOM 2296 C CA . ALA B 1 101 ? -4.551 -15.602 -17.594 1 98.12 101 ALA B CA 1
ATOM 2297 C C . ALA B 1 101 ? -3.977 -14.258 -18.047 1 98.12 101 ALA B C 1
ATOM 2299 O O . ALA B 1 101 ? -4.723 -13.32 -18.312 1 98.12 101 ALA B O 1
ATOM 2300 N N . GLY B 1 102 ? -2.686 -14.125 -18.047 1 97.19 102 GLY B N 1
ATOM 2301 C CA . GLY B 1 102 ? -2.031 -12.875 -18.391 1 97.19 102 GLY B CA 1
ATOM 2302 C C . GLY B 1 102 ? -0.848 -12.547 -17.516 1 97.19 102 GLY B C 1
ATOM 2303 O O . GLY B 1 102 ? -0.335 -13.414 -16.797 1 97.19 102 GLY B O 1
ATOM 2304 N N . THR B 1 103 ? -0.327 -11.32 -17.703 1 96.75 103 THR B N 1
ATOM 2305 C CA . THR B 1 103 ? 0.804 -10.859 -16.891 1 96.75 103 THR B CA 1
ATOM 2306 C C . THR B 1 103 ? 0.498 -9.508 -16.25 1 96.75 103 THR B C 1
ATOM 2308 O O . THR B 1 103 ? -0.463 -8.836 -16.641 1 96.75 103 THR B O 1
ATOM 2311 N N . PHE B 1 104 ? 1.176 -9.18 -15.203 1 92.56 104 PHE B N 1
ATOM 2312 C CA . PHE B 1 104 ? 1.165 -7.844 -14.625 1 92.56 104 PHE B CA 1
ATOM 2313 C C . PHE B 1 104 ? 2.51 -7.52 -13.984 1 92.56 104 PHE B C 1
ATOM 2315 O O . PHE B 1 104 ? 3.229 -8.422 -13.547 1 92.56 104 PHE B O 1
ATOM 2322 N N . PRO B 1 105 ? 2.879 -6.254 -14 1 91.44 105 PRO B N 1
ATOM 2323 C CA . PRO B 1 105 ? 4.152 -5.844 -13.398 1 91.44 105 PRO B CA 1
ATOM 2324 C C . PRO B 1 105 ? 4.062 -5.68 -11.883 1 91.44 105 PRO B C 1
ATOM 2326 O O . PRO B 1 105 ? 2.994 -5.355 -11.359 1 91.44 105 PRO B O 1
ATOM 2329 N N . ILE B 1 106 ? 5.098 -6.031 -11.188 1 88.44 106 ILE B N 1
ATOM 2330 C CA . ILE B 1 106 ? 5.301 -5.742 -9.773 1 88.44 106 ILE B CA 1
ATOM 2331 C C . ILE B 1 106 ? 6.551 -4.887 -9.594 1 88.44 106 ILE B C 1
ATOM 2333 O O . ILE B 1 106 ? 7.613 -5.211 -10.125 1 88.44 106 ILE B O 1
ATOM 2337 N N . SER B 1 107 ? 6.395 -3.775 -9.031 1 81.88 107 SER B N 1
ATOM 2338 C CA . SER B 1 107 ? 7.492 -2.869 -8.703 1 81.88 107 SER B CA 1
ATOM 2339 C C . SER B 1 107 ? 7.387 -2.363 -7.27 1 81.88 107 SER B C 1
ATOM 2341 O O . SER B 1 107 ? 6.391 -1.744 -6.898 1 81.88 107 SER B O 1
ATOM 2343 N N . PHE B 1 108 ? 8.469 -2.697 -6.531 1 74 108 PHE B N 1
ATOM 2344 C CA . PHE B 1 108 ? 8.484 -2.334 -5.121 1 74 108 PHE B CA 1
ATOM 2345 C C . PHE B 1 108 ? 9.906 -2.119 -4.629 1 74 108 PHE B C 1
ATOM 2347 O O . PHE B 1 108 ? 10.844 -2.768 -5.109 1 74 108 PHE B O 1
ATOM 2354 N N . ALA B 1 109 ? 10.102 -1.131 -3.781 1 71.38 109 ALA B N 1
ATOM 2355 C CA . ALA B 1 109 ? 11.391 -0.931 -3.129 1 71.38 109 ALA B CA 1
ATOM 2356 C C . ALA B 1 109 ? 11.219 -0.636 -1.643 1 71.38 109 ALA B C 1
ATOM 2358 O O . ALA B 1 109 ? 10.305 0.101 -1.252 1 71.38 109 ALA B O 1
ATOM 2359 N N . LYS B 1 110 ? 11.938 -1.341 -0.827 1 68.5 110 LYS B N 1
ATOM 2360 C CA . LYS B 1 110 ? 11.914 -1.131 0.618 1 68.5 110 LYS B CA 1
ATOM 2361 C C . LYS B 1 110 ? 13.281 -1.408 1.235 1 68.5 110 LYS B C 1
ATOM 2363 O O . LYS B 1 110 ? 14.039 -2.236 0.729 1 68.5 110 LYS B O 1
ATOM 2368 N N . GLU B 1 111 ? 13.547 -0.658 2.199 1 65.12 111 GLU B N 1
ATOM 2369 C CA . GLU B 1 111 ? 14.789 -0.906 2.92 1 65.12 111 GLU B CA 1
ATOM 2370 C C . GLU B 1 111 ? 14.578 -1.913 4.047 1 65.12 111 GLU B C 1
ATOM 2372 O O . GLU B 1 111 ? 13.633 -1.793 4.832 1 65.12 111 GLU B O 1
ATOM 2377 N N . PHE B 1 112 ? 15.281 -2.984 3.951 1 62.72 112 PHE B N 1
ATOM 2378 C CA . PHE B 1 112 ? 15.305 -3.961 5.031 1 62.72 112 PHE B CA 1
ATOM 2379 C C . PHE B 1 112 ? 16.688 -4.02 5.68 1 62.72 112 PHE B C 1
ATOM 2381 O O . PHE B 1 112 ? 17.688 -4.293 5.004 1 62.72 112 PHE B O 1
ATOM 2388 N N . HIS B 1 113 ? 16.75 -3.783 6.977 1 65.75 113 HIS B N 1
ATOM 2389 C CA . HIS B 1 113 ? 18.016 -3.869 7.715 1 65.75 113 HIS B CA 1
ATOM 2390 C C . HIS B 1 113 ? 19.094 -3.027 7.059 1 65.75 113 HIS B C 1
ATOM 2392 O O . HIS B 1 113 ? 20.219 -3.5 6.859 1 65.75 113 HIS B O 1
ATOM 2398 N N . GLY B 1 114 ? 18.766 -1.876 6.539 1 64.06 114 GLY B N 1
ATOM 2399 C CA . GLY B 1 114 ? 19.734 -0.948 5.98 1 64.06 114 GLY B CA 1
ATOM 2400 C C . GLY B 1 114 ? 20.047 -1.224 4.523 1 64.06 114 GLY B C 1
ATOM 2401 O O . GLY B 1 114 ? 20.875 -0.536 3.92 1 64.06 114 GLY B O 1
ATOM 2402 N N . LYS B 1 115 ? 19.547 -2.287 4.039 1 72.25 115 LYS B N 1
ATOM 2403 C CA . LYS B 1 115 ? 19.781 -2.633 2.641 1 72.25 115 LYS B CA 1
ATOM 2404 C C . LYS B 1 115 ? 18.516 -2.443 1.81 1 72.25 115 LYS B C 1
ATOM 2406 O O . LYS B 1 115 ? 17.438 -2.846 2.225 1 72.25 115 LYS B O 1
ATOM 2411 N N . MET B 1 116 ? 18.766 -1.806 0.725 1 73.12 116 MET B N 1
ATOM 2412 C CA . MET B 1 116 ? 17.641 -1.561 -0.165 1 73.12 116 MET B CA 1
ATOM 2413 C C . MET B 1 116 ? 17.234 -2.834 -0.906 1 73.12 116 MET B C 1
ATOM 2415 O O . MET B 1 116 ? 18.109 -3.588 -1.356 1 73.12 116 MET B O 1
ATOM 2419 N N . PHE B 1 117 ? 16.062 -3.18 -0.806 1 79.06 117 PHE B N 1
ATOM 2420 C CA . PHE B 1 117 ? 15.477 -4.277 -1.56 1 79.06 117 PHE B CA 1
ATOM 2421 C C . PHE B 1 117 ? 14.539 -3.752 -2.641 1 79.06 117 PHE B C 1
ATOM 2423 O O . PHE B 1 117 ? 13.578 -3.033 -2.344 1 79.06 117 PHE B O 1
ATOM 2430 N N . ARG B 1 118 ? 14.992 -4.02 -3.916 1 78.19 118 ARG B N 1
ATOM 2431 C CA . ARG B 1 118 ? 14.18 -3.629 -5.062 1 78.19 118 ARG B CA 1
ATOM 2432 C C . ARG B 1 118 ? 13.602 -4.852 -5.766 1 78.19 118 ARG B C 1
ATOM 2434 O O . ARG B 1 118 ? 14.328 -5.793 -6.082 1 78.19 118 ARG B O 1
ATOM 2441 N N . ASP B 1 119 ? 12.32 -4.852 -5.883 1 86.12 119 ASP B N 1
ATOM 2442 C CA . ASP B 1 119 ? 11.641 -5.957 -6.547 1 86.12 119 ASP B CA 1
ATOM 2443 C C . ASP B 1 119 ? 10.992 -5.5 -7.852 1 86.12 119 ASP B C 1
ATOM 2445 O O . ASP B 1 119 ? 10.031 -4.727 -7.832 1 86.12 119 ASP B O 1
ATOM 2449 N N . GLU B 1 120 ? 11.586 -5.875 -8.93 1 88.38 120 GLU B N 1
ATOM 2450 C CA . GLU B 1 120 ? 11.07 -5.625 -10.273 1 88.38 120 GLU B CA 1
ATOM 2451 C C . GLU B 1 120 ? 10.75 -6.934 -10.992 1 88.38 120 GLU B C 1
ATOM 2453 O O . GLU B 1 120 ? 11.656 -7.641 -11.43 1 88.38 120 GLU B O 1
ATOM 2458 N N . GLU B 1 121 ? 9.43 -7.156 -11.062 1 93.88 121 GLU B N 1
ATOM 2459 C CA . GLU B 1 121 ? 9.016 -8.453 -11.578 1 93.88 121 GLU B CA 1
ATOM 2460 C C . GLU B 1 121 ? 7.938 -8.305 -12.648 1 93.88 121 GLU B C 1
ATOM 2462 O O . GLU B 1 121 ? 7.234 -7.297 -12.688 1 93.88 121 GLU B O 1
ATOM 2467 N N . LEU B 1 122 ? 7.906 -9.258 -13.555 1 95.19 122 LEU B N 1
ATOM 2468 C CA . LEU B 1 122 ? 6.73 -9.547 -14.375 1 95.19 122 LEU B CA 1
ATOM 2469 C C . LEU B 1 122 ? 6.098 -10.875 -13.969 1 95.19 122 LEU B C 1
ATOM 2471 O O . LEU B 1 122 ? 6.695 -11.93 -14.164 1 95.19 122 LEU B O 1
ATOM 2475 N N . ALA B 1 123 ? 4.953 -10.781 -13.414 1 97.5 123 ALA B N 1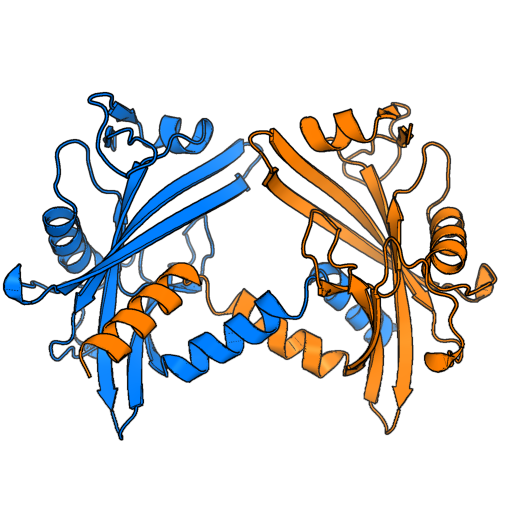
ATOM 2476 C CA . ALA B 1 123 ? 4.277 -11.977 -12.906 1 97.5 123 ALA B CA 1
ATOM 2477 C C . ALA B 1 123 ? 3.424 -12.625 -13.992 1 97.5 123 ALA B C 1
ATOM 2479 O O . ALA B 1 123 ? 2.584 -11.961 -14.609 1 97.5 123 ALA B O 1
ATOM 2480 N N . PHE B 1 124 ? 3.672 -13.828 -14.32 1 97.69 124 PHE B N 1
ATOM 2481 C CA . PHE B 1 124 ? 2.832 -14.648 -15.18 1 97.69 124 PHE B CA 1
ATOM 2482 C C . PHE B 1 124 ? 1.734 -15.336 -14.375 1 97.69 124 PHE B C 1
ATOM 2484 O O . PHE B 1 124 ? 2.02 -16.141 -13.492 1 97.69 124 PHE B O 1
ATOM 2491 N N . VAL B 1 125 ? 0.494 -15.039 -14.711 1 98.56 125 VAL B N 1
ATOM 2492 C CA . VAL B 1 125 ? -0.631 -15.477 -13.891 1 98.56 125 VAL B CA 1
ATOM 2493 C C . VAL B 1 125 ? -1.266 -16.719 -14.5 1 98.56 125 VAL B C 1
ATOM 2495 O O . VAL B 1 125 ? -1.597 -16.734 -15.688 1 98.56 125 VAL B O 1
ATOM 2498 N N . TYR B 1 126 ? -1.404 -17.734 -13.695 1 98.69 126 TYR B N 1
ATOM 2499 C CA . TYR B 1 126 ? -2.072 -18.969 -14.094 1 98.69 126 TYR B CA 1
ATOM 2500 C C . TYR B 1 126 ? -3.252 -19.266 -13.172 1 98.69 126 TYR B C 1
ATOM 2502 O O . TYR B 1 126 ? -3.18 -19.031 -11.969 1 98.69 126 TYR B O 1
ATOM 2510 N N . ILE B 1 127 ? -4.293 -19.844 -13.742 1 98.69 127 ILE B N 1
ATOM 2511 C CA . ILE B 1 127 ? -5.488 -20.234 -13.008 1 98.69 127 ILE B CA 1
ATOM 2512 C C . ILE B 1 127 ? -5.508 -21.75 -12.82 1 98.69 127 ILE B C 1
ATOM 251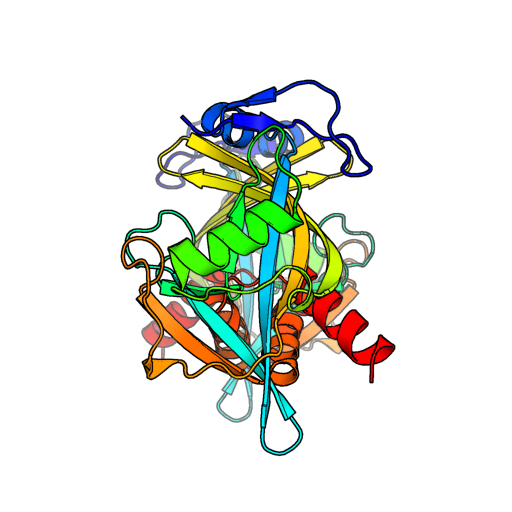4 O O . ILE B 1 127 ? -5.242 -22.5 -13.766 1 98.69 127 ILE B O 1
ATOM 2518 N N . TYR B 1 128 ? -5.648 -22.156 -11.641 1 98.62 128 TYR B N 1
ATOM 2519 C CA . TYR B 1 128 ? -5.938 -23.547 -11.289 1 98.62 128 TYR B CA 1
ATOM 2520 C C . TYR B 1 128 ? -7.336 -23.672 -10.695 1 98.62 128 TYR B C 1
ATOM 2522 O O . TYR B 1 128 ? -7.598 -23.188 -9.594 1 98.62 128 TYR B O 1
ATOM 2530 N N . ASP B 1 129 ? -8.258 -24.344 -11.367 1 97.5 129 ASP B N 1
ATOM 2531 C CA . ASP B 1 129 ? -9.641 -24.375 -10.906 1 97.5 129 ASP B CA 1
ATOM 2532 C C . ASP B 1 129 ? -10.102 -25.812 -10.688 1 97.5 129 ASP B C 1
ATOM 2534 O O . ASP B 1 129 ? -11.297 -26.109 -10.758 1 97.5 129 ASP B O 1
ATOM 2538 N N . GLN B 1 130 ? -9.133 -26.75 -10.469 1 97 130 GLN B N 1
ATOM 2539 C CA . GLN B 1 130 ? -9.469 -28.109 -10.078 1 97 130 GLN B CA 1
ATOM 2540 C C . GLN B 1 130 ? -9.852 -28.188 -8.602 1 97 130 GLN B C 1
ATOM 2542 O O . GLN B 1 130 ? -9.508 -27.297 -7.82 1 97 130 GLN B O 1
ATOM 2547 N N . PRO B 1 131 ? -10.648 -29.219 -8.273 1 96 131 PRO B N 1
ATOM 2548 C CA . PRO B 1 131 ? -11.008 -29.359 -6.859 1 96 131 PRO B CA 1
ATOM 2549 C C . PRO B 1 131 ? -9.789 -29.453 -5.945 1 96 131 PRO B C 1
ATOM 2551 O O . PRO B 1 131 ? -8.844 -30.203 -6.242 1 96 131 PRO B O 1
ATOM 2554 N N . VAL B 1 132 ? -9.766 -28.672 -4.918 1 96.75 132 VAL B N 1
ATOM 2555 C CA . VAL B 1 132 ? -8.695 -28.656 -3.934 1 96.75 132 VAL B CA 1
ATOM 2556 C C . VAL B 1 132 ? -9.273 -28.812 -2.529 1 96.75 132 VAL B C 1
ATOM 2558 O O . VAL B 1 132 ? -10.164 -28.047 -2.137 1 96.75 132 VAL B O 1
ATOM 2561 N N . ASP B 1 133 ? -8.93 -29.859 -1.821 1 95.44 133 ASP B N 1
ATOM 2562 C CA . ASP B 1 133 ? -9.188 -29.969 -0.39 1 95.44 133 ASP B CA 1
ATOM 2563 C C . ASP B 1 133 ? -8.086 -29.297 0.425 1 95.44 133 ASP B C 1
ATOM 2565 O O . ASP B 1 133 ? -7 -29.859 0.592 1 95.44 133 ASP B O 1
ATOM 2569 N N . SER B 1 134 ? -8.383 -28.156 0.907 1 94.38 134 SER B N 1
ATOM 2570 C CA . SER B 1 134 ? -7.375 -27.328 1.563 1 94.38 134 SER B CA 1
ATOM 2571 C C . SER B 1 134 ? -6.828 -28.016 2.812 1 94.38 134 SER B C 1
ATOM 2573 O O . SER B 1 134 ? -5.734 -27.688 3.275 1 94.38 134 SER B O 1
ATOM 2575 N N . THR B 1 135 ? -7.523 -29 3.359 1 92.88 135 THR B N 1
ATOM 2576 C CA . THR B 1 135 ? -7.098 -29.688 4.574 1 92.88 135 THR B CA 1
ATOM 2577 C C . THR B 1 135 ? -6.086 -30.797 4.25 1 92.88 135 THR B C 1
ATOM 2579 O O . THR B 1 135 ? -5.422 -31.312 5.148 1 92.88 135 THR B O 1
ATOM 2582 N N . GLU B 1 136 ? -5.902 -31.109 2.98 1 94.12 136 GLU B N 1
ATOM 2583 C CA . GLU B 1 136 ? -5.035 -32.219 2.582 1 94.12 136 GLU B CA 1
ATOM 2584 C C . GLU B 1 136 ? -3.768 -31.703 1.903 1 94.12 136 GLU B C 1
ATOM 2586 O O . GLU B 1 136 ? -2.936 -32.5 1.456 1 94.12 136 GLU B O 1
ATOM 2591 N N . LEU B 1 137 ? -3.643 -30.453 1.859 1 96.12 137 LEU B N 1
ATOM 2592 C CA . LEU B 1 137 ? -2.467 -29.875 1.216 1 96.12 137 LEU B CA 1
ATOM 2593 C C . LEU B 1 137 ? -1.214 -30.125 2.051 1 96.12 137 LEU B C 1
ATOM 2595 O O . LEU B 1 137 ? -1.283 -30.172 3.281 1 96.12 137 LEU B O 1
ATOM 2599 N N . ILE B 1 138 ? -0.115 -30.344 1.395 1 96.25 138 ILE B N 1
ATOM 2600 C CA . ILE B 1 138 ? 1.19 -30.406 2.043 1 96.25 138 ILE B CA 1
ATOM 2601 C C . ILE B 1 138 ? 1.912 -29.078 1.893 1 96.25 138 ILE B C 1
ATOM 2603 O O . ILE B 1 138 ? 2.49 -28.781 0.84 1 96.25 138 ILE B O 1
ATOM 2607 N N . LEU B 1 139 ? 1.913 -28.328 2.924 1 96.31 139 LEU B N 1
ATOM 2608 C CA . LEU B 1 139 ? 2.459 -26.969 2.883 1 96.31 139 LEU B CA 1
ATOM 2609 C C . LEU B 1 139 ? 3.957 -26.984 3.16 1 96.31 139 LEU B C 1
ATOM 2611 O O . LEU B 1 139 ? 4.426 -27.719 4.039 1 96.31 139 LEU B O 1
ATOM 2615 N N . GLN B 1 140 ? 4.648 -26.25 2.408 1 95.69 140 GLN B N 1
ATOM 2616 C CA . GLN B 1 140 ? 6.031 -25.938 2.768 1 95.69 140 GLN B CA 1
ATOM 2617 C C . GLN B 1 140 ? 6.094 -24.938 3.916 1 95.69 140 GLN B C 1
ATOM 2619 O O . GLN B 1 140 ? 6.082 -23.734 3.689 1 95.69 140 GLN B O 1
ATOM 2624 N N . LYS B 1 141 ? 6.281 -25.375 5.062 1 92.62 141 LYS B N 1
ATOM 2625 C CA . LYS B 1 141 ? 6.059 -24.609 6.285 1 92.62 141 LYS B CA 1
ATOM 2626 C C . LYS B 1 141 ? 7.016 -23.422 6.383 1 92.62 141 LYS B C 1
ATOM 2628 O O . LYS B 1 141 ? 6.703 -22.406 7.016 1 92.62 141 LYS B O 1
ATOM 2633 N N . GLU B 1 142 ? 8.156 -23.594 5.734 1 92 142 GLU B N 1
ATOM 2634 C CA . GLU B 1 142 ? 9.125 -22.5 5.75 1 92 142 GLU B CA 1
ATOM 2635 C C . GLU B 1 142 ? 8.602 -21.281 5 1 92 142 GLU B C 1
ATOM 2637 O O . GLU B 1 142 ? 9.078 -20.156 5.203 1 92 142 GLU B O 1
ATOM 2642 N N . GLU B 1 143 ? 7.609 -21.469 4.176 1 93.88 143 GLU B N 1
ATOM 2643 C CA . GLU B 1 143 ? 7.113 -20.391 3.324 1 93.88 143 GLU B CA 1
ATOM 2644 C C . GLU B 1 143 ? 5.637 -20.109 3.586 1 93.88 143 GLU B C 1
ATOM 2646 O O . GLU B 1 143 ? 5.191 -18.969 3.523 1 93.88 143 GLU B O 1
ATOM 2651 N N . VAL B 1 144 ? 4.93 -21.25 3.885 1 95.62 144 VAL B N 1
ATOM 2652 C CA . VAL B 1 144 ? 3.475 -21.172 3.961 1 95.62 144 VAL B CA 1
ATOM 2653 C C . VAL B 1 144 ? 3.002 -21.641 5.332 1 95.62 144 VAL B C 1
ATOM 2655 O O . VAL B 1 144 ? 3.199 -22.797 5.695 1 95.62 144 VAL B O 1
ATOM 2658 N N . GLU B 1 145 ? 2.348 -20.734 6.047 1 95.88 145 GLU B N 1
ATOM 2659 C CA . GLU B 1 145 ? 1.841 -21.062 7.379 1 95.88 145 GLU B CA 1
ATOM 2660 C C . GLU B 1 145 ? 0.482 -21.75 7.297 1 95.88 145 GLU B C 1
ATOM 2662 O O . GLU B 1 145 ? 0.214 -22.688 8.047 1 95.88 145 GLU B O 1
ATOM 2667 N N . ALA B 1 146 ? -0.374 -21.25 6.426 1 96.5 146 ALA B N 1
ATOM 2668 C CA . ALA B 1 146 ? -1.737 -21.75 6.27 1 96.5 146 ALA B CA 1
ATOM 2669 C C . ALA B 1 146 ? -2.336 -21.312 4.941 1 96.5 146 ALA B C 1
ATOM 2671 O O . ALA B 1 146 ? -1.718 -20.531 4.199 1 96.5 146 ALA B O 1
ATOM 2672 N N . VAL B 1 147 ? -3.465 -21.922 4.645 1 97.56 147 VAL B N 1
ATOM 2673 C CA . VAL B 1 147 ? -4.242 -21.484 3.49 1 97.56 147 VAL B CA 1
ATOM 2674 C C . VAL B 1 147 ? -5.691 -21.234 3.904 1 97.56 147 VAL B C 1
ATOM 2676 O O . VAL B 1 147 ? -6.18 -21.828 4.863 1 97.56 147 VAL B O 1
ATOM 2679 N N . GLU B 1 148 ? -6.332 -20.312 3.254 1 97.38 148 GLU B N 1
ATOM 2680 C CA . GLU B 1 148 ? -7.73 -19.984 3.533 1 97.38 148 GLU B CA 1
ATOM 2681 C C . GLU B 1 148 ? -8.453 -19.531 2.27 1 97.38 148 GLU B C 1
ATOM 2683 O O . GLU B 1 148 ? -7.871 -18.859 1.423 1 97.38 148 GLU B O 1
ATOM 2688 N N . TRP B 1 149 ? -9.656 -19.969 2.17 1 97.75 149 TRP B N 1
ATOM 2689 C CA . TRP B 1 149 ? -10.5 -19.531 1.063 1 97.75 149 TRP B CA 1
ATOM 2690 C C . TRP B 1 149 ? -11.109 -18.156 1.351 1 97.75 149 TRP B C 1
ATOM 2692 O O . TRP B 1 149 ? -11.594 -17.906 2.455 1 97.75 149 TRP B O 1
ATOM 2702 N N . PHE B 1 150 ? -11.047 -17.281 0.369 1 96.81 150 PHE B N 1
ATOM 2703 C CA . PHE B 1 150 ? -11.664 -15.969 0.439 1 96.81 150 PHE B CA 1
ATOM 2704 C C . PHE B 1 150 ? -12.594 -15.734 -0.747 1 96.81 150 PHE B C 1
ATOM 2706 O O . PHE B 1 150 ? -12.391 -16.297 -1.823 1 96.81 150 PHE B O 1
ATOM 2713 N N . ASP B 1 151 ? -13.664 -14.969 -0.508 1 96.94 151 ASP B N 1
ATOM 2714 C CA . ASP B 1 151 ? -14.445 -14.484 -1.64 1 96.94 151 ASP B CA 1
ATOM 2715 C C . ASP B 1 151 ? -13.617 -13.562 -2.529 1 96.94 151 ASP B C 1
ATOM 2717 O O . ASP B 1 151 ? -13.07 -12.562 -2.061 1 96.94 151 ASP B O 1
ATOM 2721 N N . LEU B 1 152 ? -13.531 -13.93 -3.799 1 97.06 152 LEU B N 1
ATOM 2722 C CA . LEU B 1 152 ? -12.641 -13.211 -4.707 1 97.06 152 LEU B CA 1
ATOM 2723 C C . LEU B 1 152 ? -13.055 -11.75 -4.84 1 97.06 152 LEU B C 1
ATOM 2725 O O . LEU B 1 152 ? -12.242 -10.852 -4.613 1 97.06 152 LEU B O 1
ATOM 2729 N N . GLU B 1 153 ? -14.273 -11.492 -5.145 1 95.19 153 GLU B N 1
ATOM 2730 C CA . GLU B 1 153 ? -14.758 -10.141 -5.41 1 95.19 153 GLU B CA 1
ATOM 2731 C C . GLU B 1 153 ? -14.781 -9.305 -4.137 1 95.19 153 GLU B C 1
ATOM 2733 O O . GLU B 1 153 ? -14.398 -8.133 -4.148 1 95.19 153 GLU B O 1
ATOM 2738 N N . LYS B 1 154 ? -15.258 -9.922 -3.049 1 91.25 154 LYS B N 1
ATOM 2739 C CA . LYS B 1 154 ? -15.305 -9.203 -1.78 1 91.25 154 LYS B CA 1
ATOM 2740 C C . LYS B 1 154 ? -13.906 -8.766 -1.347 1 91.25 154 LYS B C 1
ATOM 2742 O O . LYS B 1 154 ? -13.711 -7.621 -0.937 1 91.25 154 LYS B O 1
ATOM 2747 N N . THR B 1 155 ? -12.945 -9.672 -1.467 1 92.38 155 THR B N 1
ATOM 2748 C CA . THR B 1 155 ? -11.57 -9.375 -1.084 1 92.38 155 THR B CA 1
ATOM 2749 C C . THR B 1 155 ? -10.992 -8.281 -1.977 1 92.38 155 THR B C 1
ATOM 2751 O O . THR B 1 155 ? -10.391 -7.328 -1.484 1 92.38 155 THR B O 1
ATOM 2754 N N . TYR B 1 156 ? -11.266 -8.398 -3.291 1 92.94 156 TYR B N 1
ATOM 2755 C CA . TYR B 1 156 ? -10.773 -7.414 -4.25 1 92.94 156 TYR B CA 1
ATOM 2756 C C . TYR B 1 156 ? -11.344 -6.035 -3.947 1 92.94 156 TYR B C 1
ATOM 2758 O O . TYR B 1 156 ? -10.602 -5.055 -3.857 1 92.94 156 TYR B O 1
ATOM 2766 N N . GLU B 1 157 ? -12.602 -5.969 -3.734 1 88.88 157 GLU B N 1
ATOM 2767 C CA . GLU B 1 157 ? -13.281 -4.688 -3.541 1 88.88 157 GLU B CA 1
ATOM 2768 C C . GLU B 1 157 ? -12.867 -4.035 -2.227 1 88.88 157 GLU B C 1
ATOM 2770 O O . GLU B 1 157 ? -12.656 -2.822 -2.17 1 88.88 157 GLU B O 1
ATOM 2775 N N . GLU B 1 158 ? -12.773 -4.852 -1.195 1 84.19 158 GLU B N 1
ATOM 2776 C CA . GLU B 1 158 ? -12.367 -4.324 0.105 1 84.19 158 GLU B CA 1
ATOM 2777 C C . GLU B 1 158 ? -10.953 -3.762 0.056 1 84.19 158 GLU B C 1
ATOM 2779 O O . GLU B 1 158 ? -10.68 -2.693 0.608 1 84.19 158 GLU B O 1
ATOM 2784 N N . CYS B 1 159 ? -10.062 -4.406 -0.622 1 85.81 159 CYS B N 1
ATOM 2785 C CA . CYS B 1 159 ? -8.672 -3.955 -0.709 1 85.81 159 CYS B CA 1
ATOM 2786 C C . CYS B 1 159 ? -8.547 -2.779 -1.67 1 85.81 159 CYS B C 1
ATOM 2788 O O . CYS B 1 159 ? -7.801 -1.834 -1.402 1 85.81 159 CYS B O 1
ATOM 2790 N N . LYS B 1 160 ? -9.281 -2.879 -2.742 1 84.94 160 LYS B N 1
ATOM 2791 C CA . LYS B 1 160 ? -9.242 -1.836 -3.764 1 84.94 160 LYS B CA 1
ATOM 2792 C C . LYS B 1 160 ? -9.773 -0.514 -3.219 1 84.94 160 LYS B C 1
ATOM 2794 O O . LYS B 1 160 ? -9.234 0.551 -3.514 1 84.94 160 LYS B O 1
ATOM 2799 N N . TYR B 1 161 ? -10.852 -0.618 -2.479 1 81.94 161 TYR B N 1
ATOM 2800 C CA . TYR B 1 161 ? -11.477 0.597 -1.97 1 81.94 161 TYR B CA 1
ATOM 2801 C C . TYR B 1 161 ? -10.477 1.445 -1.195 1 81.94 161 TYR B C 1
ATOM 2803 O O . TYR B 1 161 ? -10.289 2.625 -1.501 1 81.94 161 TYR B O 1
ATOM 2811 N N . CYS B 1 162 ? -9.859 0.818 -0.263 1 81.31 162 CYS B N 1
ATOM 2812 C CA . CYS B 1 162 ? -8.922 1.598 0.54 1 81.31 162 CYS B CA 1
ATOM 2813 C C . CYS B 1 162 ? -7.734 2.059 -0.299 1 81.31 162 CYS B C 1
ATOM 2815 O O . CYS B 1 162 ? -7.332 3.221 -0.225 1 81.31 162 CYS B O 1
ATOM 2817 N N . ARG B 1 163 ? -7.258 1.232 -1.135 1 81.69 163 ARG B N 1
ATOM 2818 C CA . ARG B 1 163 ? -6.055 1.503 -1.917 1 81.69 163 ARG B CA 1
ATOM 2819 C C . ARG B 1 163 ? -6.301 2.613 -2.934 1 81.69 163 ARG B C 1
ATOM 2821 O O . ARG B 1 163 ? -5.406 3.41 -3.219 1 81.69 163 ARG B O 1
ATOM 2828 N N . ASP B 1 164 ? -7.531 2.701 -3.395 1 83.56 164 ASP B N 1
ATOM 2829 C CA . ASP B 1 164 ? -7.828 3.648 -4.465 1 83.56 164 ASP B CA 1
ATOM 2830 C C . ASP B 1 164 ? -8.414 4.941 -3.908 1 83.56 164 ASP B C 1
ATOM 2832 O O . ASP B 1 164 ? -8.484 5.953 -4.613 1 83.56 164 ASP B O 1
ATOM 2836 N N . THR B 1 165 ? -8.844 4.844 -2.695 1 89.5 165 THR B N 1
ATOM 2837 C CA . THR B 1 165 ? -9.562 5.988 -2.154 1 89.5 165 THR B CA 1
ATOM 2838 C C . THR B 1 165 ? -8.664 6.812 -1.236 1 89.5 165 THR B C 1
ATOM 2840 O O . THR B 1 165 ? -8.734 8.039 -1.232 1 89.5 165 THR B O 1
ATOM 2843 N N . PHE B 1 166 ? -7.785 6.137 -0.563 1 91.5 166 PHE B N 1
ATOM 2844 C CA . PHE B 1 166 ? -7.066 6.824 0.504 1 91.5 166 PHE B CA 1
ATOM 2845 C C . PHE B 1 166 ? -5.562 6.668 0.329 1 91.5 166 PHE B C 1
ATOM 2847 O O . PHE B 1 166 ? -5.078 5.586 -0.011 1 91.5 166 PHE B O 1
ATOM 2854 N N . CYS B 1 167 ? -4.852 7.727 0.457 1 88.56 167 CYS B N 1
ATOM 2855 C CA . CYS B 1 167 ? -3.4 7.66 0.592 1 88.56 167 CYS B CA 1
ATOM 2856 C C . CYS B 1 167 ? -2.951 8.234 1.931 1 88.56 167 CYS B C 1
ATOM 2858 O O . CYS B 1 167 ? -1.789 8.617 2.088 1 88.56 167 CYS B O 1
ATOM 2860 N N . VAL B 1 168 ? -3.92 8.344 2.867 1 92 168 VAL B N 1
ATOM 2861 C CA . VAL B 1 168 ? -3.604 8.758 4.23 1 92 168 VAL B CA 1
ATOM 2862 C C . VAL B 1 168 ? -2.686 7.727 4.883 1 92 168 VAL B C 1
ATOM 2864 O O . VAL B 1 168 ? -2.949 6.523 4.816 1 92 168 VAL B O 1
ATOM 2867 N N . PRO B 1 169 ? -1.613 8.188 5.461 1 89.75 169 PRO B N 1
ATOM 2868 C CA . PRO B 1 169 ? -0.699 7.207 6.051 1 89.75 169 PRO B CA 1
ATOM 2869 C C . PRO B 1 169 ? -1.279 6.531 7.289 1 89.75 169 PRO B C 1
ATOM 2871 O O . PRO B 1 169 ? -1.88 7.195 8.141 1 89.75 169 PRO B O 1
ATOM 2874 N N . SER B 1 170 ? -1.046 5.223 7.414 1 88.69 170 SER B N 1
ATOM 2875 C CA . SER B 1 170 ? -1.523 4.453 8.562 1 88.69 170 SER B CA 1
ATOM 2876 C C . SER B 1 170 ? -0.918 4.973 9.859 1 88.69 170 SER B C 1
ATOM 2878 O O . SER B 1 170 ? -1.59 5 10.891 1 88.69 170 SER B O 1
ATOM 2880 N N . GLY B 1 171 ? 0.357 5.32 9.758 1 91.25 171 GLY B N 1
ATOM 2881 C CA . GLY B 1 171 ? 1.001 5.871 10.938 1 91.25 171 GLY B CA 1
ATOM 2882 C C . GLY B 1 171 ? 0.29 7.09 11.492 1 91.25 171 GLY B C 1
ATOM 2883 O O . GLY B 1 171 ? 0.219 7.273 12.711 1 91.25 171 GLY B O 1
ATOM 2884 N N . GLY B 1 172 ? -0.225 7.887 10.641 1 95.62 172 GLY B N 1
ATOM 2885 C CA . GLY B 1 172 ? -0.993 9.047 11.078 1 95.62 172 GLY B CA 1
ATOM 2886 C C . GLY B 1 172 ? -2.26 8.672 11.828 1 95.62 172 GLY B C 1
ATOM 2887 O O . GLY B 1 172 ? -2.545 9.227 12.891 1 95.62 172 GLY B O 1
ATOM 2888 N N . PHE B 1 173 ? -2.998 7.742 11.266 1 95.06 173 PHE B N 1
ATOM 2889 C CA . PHE B 1 173 ? -4.188 7.242 11.945 1 95.06 173 PHE B CA 1
ATOM 2890 C C . PHE B 1 173 ? -3.848 6.758 13.352 1 95.06 173 PHE B C 1
ATOM 2892 O O . PHE B 1 173 ? -4.562 7.059 14.305 1 95.06 173 PHE B O 1
ATOM 2899 N N . GLU B 1 174 ? -2.779 6.023 13.469 1 93.69 174 GLU B N 1
ATOM 2900 C CA . GLU B 1 174 ? -2.393 5.445 14.75 1 93.69 174 GLU B CA 1
ATOM 2901 C C . GLU B 1 174 ? -2.066 6.531 15.773 1 93.69 174 GLU B C 1
ATOM 2903 O O . GLU B 1 174 ? -2.48 6.445 16.922 1 93.69 174 GLU B O 1
ATOM 2908 N N . VAL B 1 175 ? -1.321 7.523 15.328 1 95.88 175 VAL B N 1
ATOM 2909 C CA . VAL B 1 175 ? -0.953 8.625 16.219 1 95.88 175 VAL B CA 1
ATOM 2910 C C . VAL B 1 175 ? -2.209 9.359 16.672 1 95.88 175 VAL B C 1
ATOM 2912 O O . VAL B 1 175 ? -2.367 9.656 17.859 1 95.88 175 VAL B O 1
ATOM 2915 N N . VAL B 1 176 ? -3.133 9.656 15.758 1 97.5 176 VAL B N 1
ATOM 2916 C CA . VAL B 1 176 ? -4.348 10.406 16.062 1 97.5 176 VAL B CA 1
ATOM 2917 C C . VAL B 1 176 ? -5.234 9.602 17 1 97.5 176 VAL B C 1
ATOM 2919 O O . VAL B 1 176 ? -5.762 10.141 17.984 1 97.5 176 VAL B O 1
ATOM 2922 N N . ARG B 1 177 ? -5.402 8.336 16.703 1 95.44 177 ARG B N 1
ATOM 2923 C CA . ARG B 1 177 ? -6.215 7.469 17.547 1 95.44 177 ARG B CA 1
ATOM 2924 C C . ARG B 1 177 ? -5.648 7.402 18.969 1 95.44 177 ARG B C 1
ATOM 2926 O O . ARG B 1 177 ? -6.398 7.434 19.938 1 95.44 177 ARG B O 1
ATOM 2933 N N . LYS B 1 178 ? -4.324 7.258 19.094 1 95.25 178 LYS B N 1
ATOM 2934 C CA . LYS B 1 178 ? -3.68 7.254 20.391 1 95.25 178 LYS B CA 1
ATOM 2935 C C . LYS B 1 178 ? -3.943 8.555 21.141 1 95.25 178 LYS B C 1
ATOM 2937 O O . LYS B 1 178 ? -4.254 8.539 22.344 1 95.25 178 LYS B O 1
ATOM 2942 N N . TYR B 1 179 ? -3.801 9.641 20.469 1 97.19 179 TYR B N 1
ATOM 2943 C CA . TYR B 1 179 ? -4.062 10.953 21.047 1 97.19 179 TYR B CA 1
ATOM 2944 C C . TYR B 1 179 ? -5.477 11.031 21.609 1 97.19 179 TYR B C 1
ATOM 2946 O O . TYR B 1 179 ? -5.688 11.508 22.719 1 97.19 179 TYR B O 1
ATOM 2954 N N . LEU B 1 180 ? -6.453 10.594 20.797 1 96 180 LEU B N 1
ATOM 2955 C CA . LEU B 1 180 ? -7.855 10.656 21.188 1 96 180 LEU B CA 1
ATOM 2956 C C . LEU B 1 180 ? -8.109 9.781 22.406 1 96 180 LEU B C 1
ATOM 2958 O O . LEU B 1 180 ? -8.898 10.148 23.297 1 96 180 LEU B O 1
ATOM 2962 N N . ARG B 1 181 ? -7.453 8.625 22.453 1 93.44 181 ARG B N 1
ATOM 2963 C CA . ARG B 1 181 ? -7.609 7.719 23.578 1 93.44 181 ARG B CA 1
ATOM 2964 C C . ARG B 1 181 ? -7.043 8.336 24.859 1 93.44 181 ARG B C 1
ATOM 2966 O O . ARG B 1 181 ? -7.586 8.141 25.953 1 93.44 181 ARG B O 1
ATOM 2973 N N . GLU B 1 182 ? -5.938 9.094 24.719 1 94.06 182 GLU B N 1
ATOM 2974 C CA . GLU B 1 182 ? -5.25 9.672 25.875 1 94.06 182 GLU B CA 1
ATOM 2975 C C . GLU B 1 182 ? -5.914 10.977 26.312 1 94.06 182 GLU B C 1
ATOM 2977 O O . GLU B 1 182 ? -5.688 11.438 27.438 1 94.06 182 GLU B O 1
ATOM 2982 N N . ASN B 1 183 ? -6.645 11.625 25.531 1 88.56 183 ASN B N 1
ATOM 2983 C CA . ASN B 1 183 ? -7.223 12.922 25.859 1 88.56 183 ASN B CA 1
ATOM 2984 C C . ASN B 1 183 ? -8.742 12.859 25.953 1 88.56 183 ASN B C 1
ATOM 2986 O O . ASN B 1 183 ? -9.414 13.891 25.984 1 88.56 183 ASN B O 1
ATOM 2990 N N . GLN B 1 184 ? -9.344 11.562 25.734 1 70.88 184 GLN B N 1
ATOM 2991 C CA . GLN B 1 184 ? -10.75 11.352 26.078 1 70.88 184 GLN B CA 1
ATOM 2992 C C . GLN B 1 184 ? -10.938 11.18 27.578 1 70.88 184 GLN B C 1
ATOM 2994 O O . GLN B 1 184 ? -10.031 10.703 28.266 1 70.88 184 GLN B O 1
#

Secondary structure (DSSP, 8-state):
--EEEEE-TTS-EEEEEEEHHHHHHHT--EEEEEEEEEEEETTEEEEEEEEEPTT-SSSTT-EE-SEEEEPPTT--HHHHHHHHHHHHH-----GGGEEEEEEEEEEEEEEETTEEEEEEEEEEEEEE-S---GGG----TTTEEEEEEEEHHHHHHHHHHHHHHB---HHHHHHHHHHHHH--/--EEEEE-TTS-EEEEEEEHHHHHHHT--EEEEEEEEEEEETTEEEEEEEEEPTT-SSSTT-EE-SEEEEPPTT--HHHHHHHHHHHHH-----GGGEEEEEEEEEEEEEEETTEEEEEEEEEEEEEE-S---GGG----TTTEEEEEEEEHHHHHHHHHHHHHHB---HHHHHHHHHHHHHH-

Sequence (368 aa):
MEIFDVIDKDGNPTGETVTREQAHTEGIPHRTAHIWILREKEGRVQVLLQKRAMNKDSFPGMFDTSSAGHIQAGDEPLESALRELEEELGIYATPEQLHFAGTFPISFAKEFHGKMFRDEELAFVYIYDQPVDSTELILQKEEVEAVEWFDLEKTYEECKYCRDTFCVPSGGFEVVRKYLRENQMEIFDVIDKDGNPTGETVTREQAHTEGIPHRTAHIWILREKEGRVQVLLQKRAMNKDSFPGMFDTSSAGHIQAGDEPLESALRELEEELGIYATPEQLHFAGTFPISFAKEFHGKMFRDEELAFVYIYDQPVDSTELILQKEEVEAVEWFDLEKTYEECKYCRDTFCVPSGGFEVVRKYLRENQ

Organism: NCBI:txid40520

pLDDT: mean 92.66, std 7.59, range [61.75, 98.75]

InterPro domains:
  IPR000086 NUDIX hydrolase domain [PF00293] (30-155)
  IPR000086 NUDIX hydrolase domain [PS51462] (28-180)
  IPR015797 NUDIX hydrolase-like domain superfamily [SSF55811] (2-163)

Foldseek 3Di:
DFKFFQADPVQHGPPDIDHPVCCFQVVGEGEKEFEWEWEDDPNFIKTKWFQWDQPDQPPHRDTDGNWMDGDGPPDDRLVRNQVRCCQAWVDRDDSVQKAWDDKDWDWDWDDDPNGITTDTYIYTYIYHHDDDDQVPTDGPNNTTVGMDMDGPVVVCCVVCCPVVPDPDDPVVVVVVVVVVVVVD/DFKFFQADPVQHGPPDIDHPVCCFQVVGEGEKEFEWEWEDDPNFIKTKWFQWDQPDQPPHRDTDGNWMDGDGPPDDRLVRNQVRCCQAWVDRDDSVQKAWDDKDWDWDWDDDPNGITTDTYIYTYIYHHDDDDQVPTDGPNNTTVGMDMDGPVVVCCVVCCPVVPDPPDPVVVVVVVVVVVVVD

Nearest PDB structures (foldseek):
  3dup-assembly1_B  TM=8.385E-01  e=5.776E-10  Rhodospirillum rubrum ATCC 11170
  5qhg-assembly1_A  TM=7.340E-01  e=2.044E-08  Homo sapiens
  5qgk-assembly1_A  TM=7.286E-01  e=1.815E-08  Homo sapiens
  5t3p-assembly1_A  TM=7.153E-01  e=5.960E-08  Homo sapiens
  1rya-assembly1_B  TM=7.925E-01  e=3.993E-07  Escherichia coli